Protein AF-A0A383DIY1-F1 (afdb_monomer)

Solvent-accessible surface area (backbone atoms only — not comparable to full-atom values): 11751 Å² total; per-residue (Å²): 138,54,66,70,59,49,52,52,48,31,66,74,71,70,49,63,76,66,54,53,56,50,36,65,71,51,50,47,57,48,46,53,50,54,53,51,52,33,71,71,72,73,49,53,39,80,44,77,39,59,47,62,88,90,72,47,59,71,60,50,52,52,51,51,40,54,56,40,41,75,71,73,43,42,63,48,80,44,52,57,67,29,30,41,46,36,49,69,59,21,46,50,39,18,74,75,76,32,64,76,42,50,52,80,80,54,57,74,33,46,40,54,69,60,48,46,54,45,51,53,45,46,63,65,26,42,75,88,35,73,43,69,41,73,38,48,36,78,90,76,53,31,55,53,60,74,91,73,35,51,79,47,68,27,49,40,45,35,37,39,40,33,31,63,61,51,73,55,74,48,75,56,74,78,73,61,72,59,66,90,48,68,62,39,59,72,76,30,73,88,37,61,53,61,51,49,30,36,50,37,25,61,42,66,49,56,76,71,73

InterPro domains:
  IPR027417 P-loop containing nucleoside triphosphate hydrolase [G3DSA:3.40.50.300] (24-209)
  IPR027417 P-loop containing nucleoside triphosphate hydrolase [SSF52540] (35-186)

pLDDT: mean 96.46, std 2.43, range [73.69, 98.62]

Radius of gyration: 18.89 Å; Cα contacts (8 Å, |Δi|>4): 303; chains: 1; bounding box: 49×34×54 Å

Secondary structure (DSSP, 8-state):
--HHHHHHHHHHHT--THHHHHIIIIIHHHHHHHHHHHHHH-S-EEEEEE--TTS-HHHHHHHHHHHHHHTT--EEEEEGGGGBPPHHHHHHHHHHT-GGGGSS-STTSB-HHHHHHHHHHHHH--TT-EEEEP-EETTTTEEPPGGG-EEEESP-SEEEEEETTTT--PPPGGGGSS-SSHHHHHH-TTSHHHHHHHHHHTTTHHHH-

Nearest PDB structures (foldseek):
  7xpc-assembly2_C  TM=7.857E-01  e=3.974E-13  Solanum lycopersicum
  1odf-assembly1_A  TM=7.882E-01  e=4.166E-12  Saccharomyces cerevisiae
  3c8u-assembly1_A  TM=8.247E-01  e=2.620E-08  Ruegeria sp. TM1040
  3la6-assembly2_P  TM=3.378E-01  e=2.999E-01  Escherichia coli K-12
  3la6-assembly2_M  TM=3.487E-01  e=1.106E+00  Escherichia coli K-12

Structure (mmCIF, N/CA/C/O backbone):
data_AF-A0A383DIY1-F1
#
_entry.id   AF-A0A383DIY1-F1
#
loop_
_atom_site.group_PDB
_atom_site.id
_atom_site.type_symbol
_atom_site.label_atom_id
_atom_site.label_alt_id
_atom_site.label_comp_id
_atom_site.label_asym_id
_atom_site.label_entity_id
_atom_site.label_seq_id
_atom_site.pdbx_PDB_ins_code
_atom_site.Cartn_x
_atom_site.Cartn_y
_atom_site.Cartn_z
_atom_site.occupancy
_atom_site.B_iso_or_equiv
_atom_site.auth_seq_id
_atom_site.auth_comp_id
_atom_site.auth_asym_id
_atom_site.auth_atom_id
_atom_site.pdbx_PDB_model_num
ATOM 1 N N . MET A 1 1 ? -3.573 1.695 29.016 1.00 73.69 1 MET A N 1
ATOM 2 C CA . MET A 1 1 ? -4.801 0.980 28.587 1.00 73.69 1 MET A CA 1
ATOM 3 C C . MET A 1 1 ? -4.526 -0.079 27.505 1.00 73.69 1 MET A C 1
ATOM 5 O O . MET A 1 1 ? -5.237 -1.074 27.481 1.00 73.69 1 MET A O 1
ATOM 9 N N . TYR A 1 2 ? -3.477 0.055 26.677 1.00 92.12 2 TYR A N 1
ATOM 10 C CA . TYR A 1 2 ? -3.175 -0.900 25.592 1.00 92.12 2 TYR A CA 1
ATOM 11 C C . TYR A 1 2 ? -2.201 -2.040 25.928 1.00 92.12 2 TYR A C 1
ATOM 13 O O . TYR A 1 2 ? -2.076 -2.958 25.128 1.00 92.12 2 TYR A O 1
ATOM 21 N N . SER A 1 3 ? -1.540 -2.026 27.092 1.00 90.69 3 SER A N 1
ATOM 22 C CA . SER A 1 3 ? -0.421 -2.940 27.401 1.00 90.69 3 SER A CA 1
ATOM 23 C C . SER A 1 3 ? -0.738 -4.431 27.175 1.00 90.69 3 SER A C 1
ATOM 25 O O . SER A 1 3 ? 0.043 -5.136 26.546 1.00 90.69 3 SER A O 1
ATOM 27 N N . GLN A 1 4 ? -1.922 -4.916 27.578 1.00 94.31 4 GLN A N 1
ATOM 28 C CA . GLN A 1 4 ? -2.332 -6.305 27.302 1.00 94.31 4 GLN A CA 1
ATOM 29 C C . GLN A 1 4 ? -2.537 -6.595 25.805 1.00 94.31 4 GLN A C 1
ATOM 31 O O . GLN A 1 4 ? -2.199 -7.682 25.347 1.00 94.31 4 GLN A O 1
ATOM 36 N N . LEU A 1 5 ? -3.089 -5.642 25.046 1.00 96.75 5 LEU A N 1
ATOM 37 C CA . LEU A 1 5 ? -3.278 -5.783 23.599 1.00 96.75 5 LEU A CA 1
ATOM 38 C C . LEU A 1 5 ? -1.924 -5.822 22.890 1.00 96.75 5 LEU A C 1
ATOM 40 O O . LEU A 1 5 ? -1.709 -6.704 22.067 1.00 96.75 5 LEU A O 1
ATOM 44 N N . ILE A 1 6 ? -1.013 -4.913 23.248 1.00 97.12 6 ILE A N 1
ATOM 45 C CA . ILE A 1 6 ? 0.338 -4.834 22.679 1.00 97.12 6 ILE A CA 1
ATOM 46 C C . ILE A 1 6 ? 1.113 -6.124 22.959 1.00 97.12 6 ILE A C 1
ATOM 48 O O . ILE A 1 6 ? 1.666 -6.701 22.031 1.00 97.12 6 ILE A O 1
ATOM 52 N N . ARG A 1 7 ? 1.089 -6.638 24.197 1.00 96.06 7 ARG A N 1
ATOM 53 C CA . ARG A 1 7 ? 1.737 -7.921 24.533 1.00 96.06 7 ARG A CA 1
ATOM 54 C C . ARG A 1 7 ? 1.183 -9.082 23.715 1.00 96.06 7 ARG A C 1
ATOM 56 O O . ARG A 1 7 ? 1.946 -9.816 23.103 1.00 96.06 7 ARG A O 1
ATOM 63 N N . LYS A 1 8 ? -0.145 -9.201 23.633 1.00 96.62 8 LYS A N 1
ATOM 64 C CA . LYS A 1 8 ? -0.783 -10.239 22.814 1.00 96.62 8 LYS A CA 1
ATOM 65 C C . LYS A 1 8 ? -0.393 -10.118 21.337 1.00 96.62 8 LYS A C 1
ATOM 67 O O . LYS A 1 8 ? -0.172 -11.129 20.684 1.00 96.62 8 LYS A O 1
ATOM 72 N N . PHE A 1 9 ? -0.314 -8.897 20.812 1.00 97.38 9 PHE A N 1
ATOM 73 C CA . PHE A 1 9 ? 0.111 -8.648 19.437 1.00 97.38 9 PHE A CA 1
ATOM 74 C C . PHE A 1 9 ? 1.569 -9.074 19.203 1.00 97.38 9 PHE A C 1
ATOM 76 O O . PHE A 1 9 ? 1.856 -9.732 18.209 1.00 97.38 9 PHE A O 1
ATOM 83 N N . ILE A 1 10 ? 2.467 -8.754 20.139 1.00 97.00 10 ILE A N 1
ATOM 84 C CA . ILE A 1 10 ? 3.882 -9.154 20.103 1.00 97.00 10 ILE A CA 1
ATOM 85 C C . ILE A 1 10 ? 4.023 -10.676 20.079 1.00 97.00 10 ILE A C 1
ATOM 87 O O . ILE A 1 10 ? 4.762 -11.198 19.250 1.00 97.00 10 ILE A O 1
ATOM 91 N N . GLU A 1 11 ? 3.275 -11.390 20.923 1.00 96.62 11 GLU A N 1
ATOM 92 C CA . GLU A 1 11 ? 3.256 -12.857 20.927 1.00 96.62 11 GLU A CA 1
ATOM 93 C C . GLU A 1 11 ? 2.744 -13.428 19.593 1.00 96.62 11 GLU A C 1
ATOM 95 O O . GLU A 1 11 ? 3.324 -14.369 19.056 1.00 96.62 11 GLU A O 1
ATOM 100 N N . GLN A 1 12 ? 1.670 -12.853 19.038 1.00 96.62 12 GLN A N 1
ATOM 101 C CA . GLN A 1 12 ? 1.043 -13.322 17.797 1.00 96.62 12 GLN A CA 1
ATOM 102 C C . GLN A 1 12 ? 1.912 -13.103 16.555 1.00 96.62 12 GLN A C 1
ATOM 104 O O . GLN A 1 12 ? 1.959 -13.968 15.683 1.00 96.62 12 GLN A O 1
ATOM 109 N N . GLU A 1 13 ? 2.580 -11.956 16.464 1.00 96.12 13 GLU A N 1
ATOM 110 C CA . GLU A 1 13 ? 3.438 -11.596 15.329 1.00 96.12 13 GLU A CA 1
ATOM 111 C C . GLU A 1 13 ? 4.916 -11.967 15.577 1.00 96.12 13 GLU A C 1
ATOM 113 O O . GLU A 1 13 ? 5.768 -11.666 14.744 1.00 96.12 13 GLU A O 1
ATOM 118 N N . VAL A 1 14 ? 5.218 -12.644 16.696 1.00 96.31 14 VAL A N 1
ATOM 119 C CA . VAL A 1 14 ? 6.557 -13.125 17.093 1.00 96.31 14 VAL A CA 1
ATOM 120 C C . VAL A 1 14 ? 7.595 -11.991 17.091 1.00 96.31 14 VAL A C 1
ATOM 122 O O . VAL A 1 14 ? 8.665 -12.077 16.488 1.00 96.31 14 VAL A O 1
ATOM 125 N N . LEU A 1 15 ? 7.251 -10.886 17.751 1.00 96.25 15 LEU A N 1
ATOM 126 C CA . LEU A 1 15 ? 8.068 -9.672 17.801 1.00 96.25 15 LEU A CA 1
ATOM 127 C C . LEU A 1 15 ? 8.972 -9.652 19.045 1.00 96.25 15 LEU A C 1
ATOM 129 O O . LEU A 1 15 ? 8.664 -10.299 20.046 1.00 96.25 15 LEU A O 1
ATOM 133 N N . PRO A 1 16 ? 10.091 -8.905 19.023 1.00 95.44 16 PRO A N 1
ATOM 134 C CA . PRO A 1 16 ? 10.897 -8.706 20.222 1.00 95.44 16 PRO A CA 1
ATOM 135 C C . PRO A 1 16 ? 10.136 -7.880 21.268 1.00 95.44 16 PRO A C 1
ATOM 137 O O . PRO A 1 16 ? 9.391 -6.963 20.928 1.00 95.44 16 PRO A O 1
ATOM 140 N N . GLU A 1 17 ? 10.405 -8.125 22.552 1.00 92.31 17 GLU A N 1
ATOM 141 C CA . GLU A 1 17 ? 9.808 -7.369 23.671 1.00 92.31 17 GLU A CA 1
ATOM 142 C C . GLU A 1 17 ? 10.074 -5.858 23.589 1.00 92.31 17 GLU A C 1
ATOM 144 O O . GLU A 1 17 ? 9.268 -5.047 24.045 1.00 92.31 17 GLU A O 1
ATOM 149 N N . THR A 1 18 ? 11.176 -5.451 22.951 1.00 94.69 18 THR A N 1
ATOM 150 C CA . THR A 1 18 ? 11.493 -4.035 22.711 1.00 94.69 18 THR A CA 1
ATOM 151 C C . THR A 1 18 ? 10.429 -3.335 21.866 1.00 94.69 18 THR A C 1
ATOM 153 O O . THR A 1 18 ? 10.244 -2.130 22.008 1.00 94.69 18 THR A O 1
ATOM 156 N N . TYR A 1 19 ? 9.662 -4.078 21.061 1.00 95.88 19 TYR A N 1
ATOM 157 C CA . TYR A 1 19 ? 8.551 -3.537 20.282 1.00 95.88 19 TYR A CA 1
ATOM 158 C C . TYR A 1 19 ? 7.441 -2.957 21.171 1.00 95.88 19 TYR A C 1
ATOM 160 O O . TYR A 1 19 ? 6.751 -2.026 20.761 1.00 95.88 19 TYR A O 1
ATOM 168 N N . ALA A 1 20 ? 7.280 -3.449 22.408 1.00 95.44 20 ALA A N 1
ATOM 169 C CA . ALA A 1 20 ? 6.333 -2.869 23.359 1.00 95.44 20 ALA A CA 1
ATOM 170 C C . ALA A 1 20 ? 6.732 -1.440 23.746 1.00 95.44 20 ALA A C 1
ATOM 172 O O . ALA A 1 20 ? 5.869 -0.571 23.859 1.00 95.44 20 ALA A O 1
ATOM 173 N N . ILE A 1 21 ? 8.036 -1.195 23.905 1.00 95.00 21 ILE A N 1
ATOM 174 C CA . ILE A 1 21 ? 8.583 0.120 24.254 1.00 95.00 21 ILE A CA 1
ATOM 175 C C . ILE A 1 21 ? 8.312 1.102 23.114 1.00 95.00 21 ILE A C 1
ATOM 177 O O . ILE A 1 21 ? 7.820 2.204 23.363 1.00 95.00 21 ILE A O 1
ATOM 181 N N . ASP A 1 22 ? 8.565 0.686 21.871 1.00 94.62 22 ASP A N 1
ATOM 182 C CA . ASP A 1 22 ? 8.287 1.498 20.684 1.00 94.62 22 ASP A CA 1
ATOM 183 C C . ASP A 1 22 ? 6.786 1.758 20.518 1.00 94.62 22 ASP A C 1
ATOM 185 O O . ASP A 1 22 ? 6.366 2.883 20.238 1.00 94.62 22 ASP A O 1
ATOM 189 N N . ALA A 1 23 ? 5.956 0.739 20.755 1.00 95.75 23 ALA A N 1
ATOM 190 C CA . ALA A 1 23 ? 4.511 0.873 20.691 1.00 95.75 23 ALA A CA 1
ATOM 191 C C . ALA A 1 23 ? 3.975 1.877 21.710 1.00 95.75 23 ALA A C 1
ATOM 193 O O . ALA A 1 23 ? 3.173 2.737 21.350 1.00 95.75 23 ALA A O 1
ATOM 194 N N . GLU A 1 24 ? 4.423 1.801 22.961 1.00 95.31 24 GLU A N 1
ATOM 195 C CA . GLU A 1 24 ? 3.996 2.724 24.013 1.00 95.31 24 GLU A CA 1
ATOM 196 C C . GLU A 1 24 ? 4.524 4.145 23.780 1.00 95.31 24 GLU A C 1
ATOM 198 O O . GLU A 1 24 ? 3.804 5.110 24.033 1.00 95.31 24 GLU A O 1
ATOM 203 N N . SER A 1 25 ? 5.744 4.272 23.254 1.00 95.50 25 SER A N 1
ATOM 204 C CA . SER A 1 25 ? 6.427 5.560 23.088 1.00 95.50 25 SER A CA 1
ATOM 205 C C . SER A 1 25 ? 6.011 6.310 21.820 1.00 95.50 25 SER A C 1
ATOM 207 O O . SER A 1 25 ? 5.954 7.538 21.833 1.00 95.50 25 SER A O 1
ATOM 209 N N . TRP A 1 26 ? 5.707 5.598 20.728 1.00 95.56 26 TRP A N 1
ATOM 210 C CA . TRP A 1 26 ? 5.508 6.198 19.402 1.00 95.56 26 TRP A CA 1
ATOM 211 C C . TRP A 1 26 ? 4.161 5.846 18.772 1.00 95.56 26 TRP A C 1
ATOM 213 O O . TRP A 1 26 ? 3.468 6.728 18.262 1.00 95.56 26 TRP A O 1
ATOM 223 N N . PHE A 1 27 ? 3.751 4.576 18.813 1.00 95.62 27 PHE A N 1
ATOM 224 C CA . PHE A 1 27 ? 2.564 4.135 18.066 1.00 95.62 27 PHE A CA 1
ATOM 225 C C . PHE A 1 27 ? 1.257 4.461 18.791 1.00 95.62 27 PHE A C 1
ATOM 227 O O . PHE A 1 27 ? 0.278 4.840 18.152 1.00 95.62 27 PHE A O 1
ATOM 234 N N . VAL A 1 28 ? 1.232 4.374 20.121 1.00 96.94 28 VAL A N 1
ATOM 235 C CA . VAL A 1 28 ? 0.073 4.772 20.927 1.00 96.94 28 VAL A CA 1
ATOM 236 C C . VAL A 1 28 ? -0.223 6.273 20.780 1.00 96.94 28 VAL A C 1
ATOM 238 O O . VAL A 1 28 ? -1.363 6.594 20.436 1.00 96.94 28 VAL A O 1
ATOM 241 N N . PRO A 1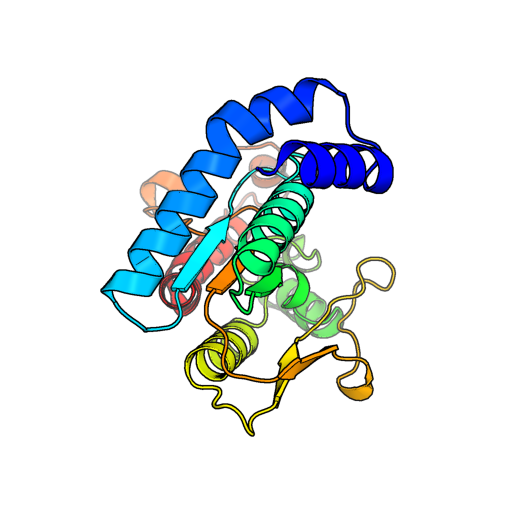 29 ? 0.755 7.192 20.924 1.00 97.12 29 PRO A N 1
ATOM 242 C CA . PRO A 1 29 ? 0.523 8.611 20.645 1.00 97.12 29 PRO A CA 1
ATOM 243 C C . PRO A 1 29 ? 0.028 8.881 19.218 1.00 97.12 29 PRO A C 1
ATOM 245 O O . PRO A 1 29 ? -0.867 9.704 19.017 1.00 97.12 29 PRO A O 1
ATOM 248 N N . LEU A 1 30 ? 0.554 8.160 18.221 1.00 96.69 30 LEU A N 1
ATOM 249 C CA . LEU A 1 30 ? 0.085 8.266 16.837 1.00 96.69 30 LEU A CA 1
ATOM 250 C C . LEU A 1 30 ? -1.386 7.840 16.696 1.00 96.69 30 LEU A C 1
ATOM 252 O O . LEU A 1 30 ? -2.175 8.548 16.073 1.00 96.69 30 LEU A O 1
ATOM 256 N N . VAL A 1 31 ? -1.780 6.720 17.305 1.00 97.62 31 VAL A N 1
ATOM 257 C CA . VAL A 1 31 ? -3.175 6.247 17.315 1.00 97.62 31 VAL A CA 1
ATOM 258 C C . VAL A 1 31 ? -4.104 7.278 17.954 1.00 97.62 31 VAL A C 1
ATOM 260 O O . VAL A 1 31 ? -5.193 7.534 17.439 1.00 97.62 31 VAL A O 1
ATOM 263 N N . GLU A 1 32 ? -3.682 7.894 19.057 1.00 96.81 32 GLU A N 1
ATOM 264 C CA . GLU A 1 32 ? -4.446 8.952 19.720 1.00 96.81 32 GLU A CA 1
ATOM 265 C C . GLU A 1 32 ? -4.593 10.191 18.829 1.00 96.81 32 GLU A C 1
ATOM 267 O O . GLU A 1 32 ? -5.682 10.766 18.754 1.00 96.81 32 GLU A O 1
ATOM 272 N N . HIS A 1 33 ? -3.539 10.557 18.094 1.00 97.44 33 HIS A N 1
ATOM 273 C CA . HIS A 1 33 ? -3.576 11.650 17.126 1.00 97.44 33 HIS A CA 1
ATOM 274 C C . HIS A 1 33 ? -4.546 11.372 15.968 1.00 97.44 33 HIS A C 1
ATOM 276 O O . HIS A 1 33 ? -5.394 12.215 15.665 1.00 97.44 33 HIS A O 1
ATOM 282 N N . ILE A 1 34 ? -4.484 10.178 15.367 1.00 97.88 34 ILE A N 1
ATOM 283 C CA . ILE A 1 34 ? -5.407 9.747 14.302 1.00 97.88 34 ILE A CA 1
ATOM 284 C C . ILE A 1 34 ? -6.854 9.791 14.812 1.00 97.88 34 ILE A C 1
ATOM 286 O O . ILE A 1 34 ? -7.732 10.381 14.179 1.00 97.88 34 ILE A O 1
ATOM 290 N N . ALA A 1 35 ? -7.100 9.237 16.003 1.00 97.38 35 ALA A N 1
ATOM 291 C CA . ALA A 1 35 ? -8.419 9.229 16.622 1.00 97.38 35 ALA A CA 1
ATOM 292 C C . ALA A 1 35 ? -8.953 10.648 16.884 1.00 97.38 35 ALA A C 1
ATOM 294 O O . ALA A 1 35 ? -10.137 10.921 16.664 1.00 97.38 35 ALA A O 1
ATOM 295 N N . ALA A 1 36 ? -8.100 11.562 17.354 1.00 97.31 36 ALA A N 1
ATOM 296 C CA . ALA A 1 36 ? -8.466 12.954 17.592 1.00 97.31 36 ALA A CA 1
ATOM 297 C C . ALA A 1 36 ? -8.797 13.692 16.286 1.00 97.31 36 ALA A C 1
ATOM 299 O O . ALA A 1 36 ? -9.802 14.405 16.232 1.00 97.31 36 ALA A O 1
ATOM 300 N N . ARG A 1 37 ? -8.002 13.482 15.229 1.00 97.19 37 ARG A N 1
ATOM 301 C CA . ARG A 1 37 ? -8.242 14.060 13.900 1.00 97.19 37 ARG A CA 1
ATOM 302 C C . ARG A 1 37 ? -9.586 13.604 13.334 1.00 97.19 37 ARG A C 1
ATOM 304 O O . ARG A 1 37 ? -10.397 14.450 12.969 1.00 97.19 37 ARG A O 1
ATOM 311 N N . HIS A 1 38 ? -9.876 12.302 13.380 1.00 96.69 38 HIS A N 1
ATOM 312 C CA . HIS A 1 38 ? -11.142 11.766 12.870 1.00 96.69 38 HIS A CA 1
ATOM 313 C C . HIS A 1 38 ? -12.339 12.323 13.646 1.00 96.69 38 HIS A C 1
ATOM 315 O O . HIS A 1 38 ? -13.324 12.754 13.058 1.00 96.69 38 HIS A O 1
ATOM 321 N N . ARG A 1 39 ? -12.267 12.379 14.984 1.00 95.12 39 ARG A N 1
ATOM 322 C CA . ARG A 1 39 ? -13.363 12.926 15.809 1.00 95.12 39 ARG A CA 1
ATOM 323 C C . ARG A 1 39 ? -13.660 14.397 15.512 1.00 95.12 39 ARG A C 1
ATOM 325 O O . ARG A 1 39 ? -14.805 14.819 15.687 1.00 95.12 39 ARG A O 1
ATOM 332 N N . LYS A 1 40 ? -12.641 15.161 15.107 1.00 95.75 40 LYS A N 1
ATOM 333 C CA . LYS A 1 40 ? -12.770 16.570 14.735 1.00 95.75 40 LYS A CA 1
ATOM 334 C C . LYS A 1 40 ? -13.461 16.731 13.381 1.00 95.75 40 LYS A C 1
ATOM 336 O O . LYS A 1 40 ? -14.409 17.504 13.297 1.00 95.75 40 LYS A O 1
ATOM 341 N N . ASP A 1 41 ? -13.001 16.006 12.366 1.00 93.50 41 ASP A N 1
ATOM 342 C CA . ASP A 1 41 ? -13.449 16.207 10.982 1.00 93.50 41 ASP A CA 1
ATOM 343 C C . ASP A 1 41 ? -14.697 15.369 10.636 1.00 93.50 41 ASP A C 1
ATOM 345 O O . ASP A 1 41 ? -15.505 15.776 9.806 1.00 93.50 41 ASP A O 1
ATOM 349 N N . ARG A 1 42 ? -14.905 14.242 11.337 1.00 91.62 42 ARG A N 1
ATOM 350 C CA . ARG A 1 42 ? -16.011 13.276 11.162 1.00 91.62 42 ARG A CA 1
ATOM 351 C C . ARG A 1 42 ? -16.163 12.753 9.731 1.00 91.62 42 ARG A C 1
ATOM 353 O O . ARG A 1 42 ? -17.271 12.444 9.296 1.00 91.62 42 ARG A O 1
ATOM 360 N N . SER A 1 43 ? -15.045 12.644 9.030 1.00 92.81 43 SER A N 1
ATOM 361 C CA . SER A 1 43 ? -14.919 12.036 7.711 1.00 92.81 43 SER A CA 1
ATOM 362 C C . SER A 1 43 ? -13.857 10.938 7.762 1.00 92.81 43 SER A C 1
ATOM 364 O O . SER A 1 43 ? -12.945 11.046 8.591 1.00 92.81 43 SER A O 1
ATOM 366 N N . PRO A 1 44 ? -13.926 9.930 6.875 1.00 95.69 44 PRO A N 1
ATOM 367 C CA . PRO A 1 44 ? -12.892 8.907 6.784 1.00 95.69 44 PRO A CA 1
ATOM 368 C C . PRO A 1 44 ? -11.502 9.531 6.647 1.00 95.69 44 PRO A C 1
ATOM 370 O O . PRO A 1 44 ? -11.327 10.540 5.961 1.00 95.69 44 PRO A O 1
ATOM 373 N N . LEU A 1 45 ? -10.519 8.950 7.333 1.00 97.50 45 LEU A N 1
ATOM 374 C CA . LEU A 1 45 ? -9.123 9.372 7.241 1.00 97.50 45 LEU A CA 1
ATOM 375 C C . LEU A 1 45 ? -8.295 8.338 6.496 1.00 97.50 45 LEU A C 1
ATOM 377 O O . LEU A 1 45 ? -8.194 7.196 6.941 1.00 97.50 45 LEU A O 1
ATOM 381 N N . VAL A 1 46 ? -7.621 8.767 5.435 1.00 97.25 46 VAL A N 1
ATOM 382 C CA . VAL A 1 46 ? -6.564 7.984 4.791 1.00 97.25 46 VAL A CA 1
ATOM 383 C C . VAL A 1 46 ? -5.233 8.304 5.469 1.00 97.25 46 VAL A C 1
ATOM 385 O O . VAL A 1 46 ? -4.844 9.466 5.585 1.00 97.25 46 VAL A O 1
ATOM 388 N N . VAL A 1 47 ? -4.537 7.276 5.954 1.00 97.88 47 VAL A N 1
ATOM 389 C CA . VAL A 1 47 ? -3.237 7.396 6.625 1.00 97.88 47 VAL A CA 1
ATOM 390 C C . VAL A 1 47 ? -2.211 6.565 5.865 1.00 97.88 47 VAL A C 1
ATOM 392 O O . VAL A 1 47 ? -2.271 5.335 5.875 1.00 97.88 47 VAL A O 1
ATOM 395 N N . GLY A 1 48 ? -1.262 7.247 5.224 1.00 97.56 48 GLY A N 1
ATOM 396 C CA . GLY A 1 48 ? -0.140 6.621 4.529 1.00 97.56 48 GLY A CA 1
ATOM 397 C C . GLY A 1 48 ? 0.924 6.090 5.495 1.00 97.56 48 GLY A C 1
ATOM 398 O O . GLY A 1 48 ? 1.362 6.808 6.394 1.00 97.56 48 GLY A O 1
ATOM 399 N N . ILE A 1 49 ? 1.370 4.848 5.299 1.00 97.38 49 ILE A N 1
ATOM 400 C CA . ILE A 1 49 ? 2.480 4.226 6.033 1.00 97.38 49 ILE A CA 1
ATOM 401 C C . ILE A 1 49 ? 3.561 3.820 5.032 1.00 97.38 49 ILE A C 1
ATOM 403 O O . ILE A 1 49 ? 3.374 2.907 4.227 1.00 97.38 49 ILE A O 1
ATOM 407 N N . THR A 1 50 ? 4.716 4.477 5.119 1.00 96.69 50 THR A N 1
ATOM 408 C CA . THR A 1 50 ? 5.831 4.287 4.186 1.00 96.69 50 THR A CA 1
ATOM 409 C C . THR A 1 50 ? 7.108 3.823 4.877 1.00 96.69 50 THR A C 1
ATOM 411 O O . THR A 1 50 ? 7.288 3.999 6.082 1.00 96.69 50 THR A O 1
ATOM 414 N N . GLY A 1 51 ? 7.993 3.178 4.120 1.00 94.12 51 GLY A N 1
ATOM 415 C CA . GLY A 1 51 ? 9.247 2.619 4.624 1.00 94.12 51 GLY A CA 1
ATOM 416 C C . GLY A 1 51 ? 9.816 1.506 3.743 1.00 94.12 51 GLY A C 1
ATOM 417 O O . GLY A 1 51 ? 9.085 0.786 3.060 1.00 94.12 51 GLY A O 1
ATOM 418 N N . ALA A 1 52 ? 11.134 1.312 3.787 1.00 91.69 52 ALA A N 1
ATOM 419 C CA . ALA A 1 52 ? 11.816 0.317 2.958 1.00 91.69 52 ALA A CA 1
ATOM 420 C C . ALA A 1 52 ? 11.266 -1.113 3.148 1.00 91.69 52 ALA A C 1
ATOM 422 O O . ALA A 1 52 ? 10.603 -1.444 4.135 1.00 91.69 52 ALA A O 1
ATOM 423 N N . GLN A 1 53 ? 11.497 -1.995 2.178 1.00 87.50 53 GLN A N 1
ATOM 424 C CA . GLN A 1 53 ? 11.091 -3.396 2.302 1.00 87.50 53 GLN A CA 1
ATOM 425 C C . GLN A 1 53 ? 11.744 -4.039 3.539 1.00 87.50 53 GLN A C 1
ATOM 427 O O . GLN A 1 53 ? 12.892 -3.757 3.866 1.00 87.50 53 GLN A O 1
ATOM 432 N N . GLY A 1 54 ? 10.984 -4.860 4.269 1.00 89.06 54 GLY A N 1
ATOM 433 C CA . GLY A 1 54 ? 11.463 -5.501 5.500 1.00 89.06 54 GLY A CA 1
ATOM 434 C C . GLY A 1 54 ? 11.452 -4.632 6.767 1.00 89.06 54 GLY A C 1
ATOM 435 O O . GLY A 1 54 ? 11.685 -5.168 7.842 1.00 89.06 54 GLY A O 1
ATOM 436 N N . THR A 1 55 ? 11.107 -3.339 6.708 1.00 92.69 55 THR A N 1
ATOM 437 C CA . THR A 1 55 ? 11.095 -2.462 7.906 1.00 92.69 55 THR A CA 1
ATOM 438 C C . THR A 1 55 ? 9.877 -2.626 8.825 1.00 92.69 55 THR A C 1
ATOM 440 O O . THR A 1 55 ? 9.743 -1.896 9.801 1.00 92.69 55 THR A O 1
ATOM 443 N N . GLY A 1 56 ? 8.959 -3.550 8.522 1.00 93.38 56 GLY A N 1
ATOM 444 C CA . GLY A 1 56 ? 7.801 -3.832 9.381 1.00 93.38 56 GLY A CA 1
ATOM 445 C C . GLY A 1 56 ? 6.563 -2.947 9.170 1.00 93.38 56 GLY A C 1
ATOM 446 O O . GLY A 1 56 ? 5.700 -2.928 10.041 1.00 93.38 56 GLY A O 1
ATOM 447 N N . LYS A 1 57 ? 6.418 -2.249 8.030 1.00 95.44 57 LYS A N 1
ATOM 448 C CA . LYS A 1 57 ? 5.218 -1.438 7.695 1.00 95.44 57 LYS A CA 1
ATOM 449 C C . LYS A 1 57 ? 3.899 -2.182 7.900 1.00 95.44 57 LYS A C 1
ATOM 451 O O . LYS A 1 57 ? 3.027 -1.687 8.604 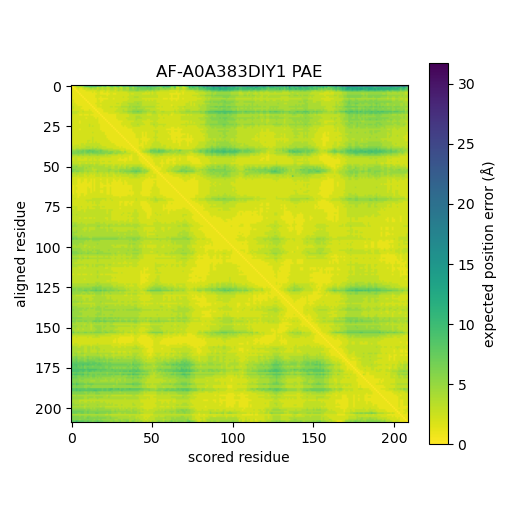1.00 95.44 57 LYS A O 1
ATOM 456 N N . SER A 1 58 ? 3.760 -3.372 7.314 1.00 95.00 58 SER A N 1
ATOM 457 C CA . SER A 1 58 ? 2.523 -4.151 7.405 1.00 95.00 58 SER A CA 1
ATOM 458 C C . SER A 1 58 ? 2.260 -4.590 8.853 1.00 95.00 58 SER A C 1
ATOM 460 O O . SER A 1 58 ? 1.118 -4.571 9.302 1.00 95.00 58 SER A O 1
ATOM 462 N N . THR A 1 59 ? 3.308 -4.897 9.626 1.00 96.81 59 THR A N 1
ATOM 463 C CA . THR A 1 59 ? 3.206 -5.170 11.070 1.00 96.81 59 THR A CA 1
ATOM 464 C C . THR A 1 59 ? 2.736 -3.935 11.843 1.00 96.81 59 THR A C 1
ATOM 466 O O . THR A 1 59 ? 1.810 -4.029 12.646 1.00 96.81 59 THR A O 1
ATOM 469 N N . LEU A 1 60 ? 3.299 -2.759 11.557 1.00 97.31 60 LEU A N 1
ATOM 470 C CA . LEU A 1 60 ? 2.870 -1.495 12.155 1.00 97.31 60 LEU A CA 1
ATOM 471 C C . LEU A 1 60 ? 1.410 -1.168 11.804 1.00 97.31 60 LEU A C 1
ATOM 473 O O . LEU A 1 60 ? 0.633 -0.824 12.693 1.00 97.31 60 LEU A O 1
ATOM 477 N N . ALA A 1 61 ? 1.011 -1.327 10.539 1.00 98.06 61 ALA A N 1
ATOM 478 C C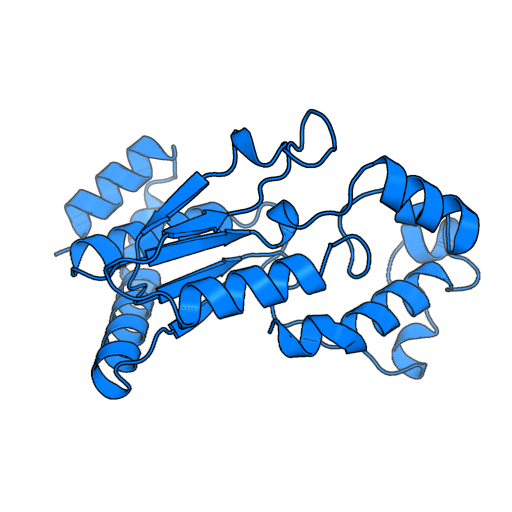A . ALA A 1 61 ? -0.361 -1.107 10.084 1.00 98.06 61 ALA A CA 1
ATOM 479 C C . ALA A 1 61 ? -1.354 -2.013 10.831 1.00 98.06 61 ALA A C 1
ATOM 481 O O . ALA A 1 61 ? -2.392 -1.542 11.301 1.00 98.06 61 ALA A O 1
ATOM 482 N N . LYS A 1 62 ? -1.012 -3.296 11.025 1.00 98.12 62 LYS A N 1
ATOM 483 C CA . LYS A 1 62 ? -1.816 -4.225 11.833 1.00 98.12 62 LYS A CA 1
ATOM 484 C C . LYS A 1 62 ? -1.937 -3.772 13.290 1.00 98.12 62 LYS A C 1
ATOM 486 O O . LYS A 1 62 ? -3.041 -3.807 13.833 1.00 98.12 62 LYS A O 1
ATOM 491 N N . LEU A 1 63 ? -0.845 -3.326 13.922 1.00 98.19 63 LEU A N 1
ATOM 492 C CA . LEU A 1 63 ? -0.890 -2.852 15.308 1.00 98.19 63 LEU A CA 1
ATOM 493 C C . LEU A 1 63 ? -1.751 -1.589 15.440 1.00 98.19 63 LEU A C 1
ATOM 495 O O . LEU A 1 63 ? -2.626 -1.535 16.303 1.00 98.19 63 LEU A O 1
ATOM 499 N N . ILE A 1 64 ? -1.544 -0.591 14.576 1.00 98.31 64 ILE A N 1
ATOM 500 C CA . ILE A 1 64 ? -2.339 0.648 14.561 1.00 98.31 64 ILE A CA 1
ATOM 501 C C . ILE A 1 64 ? -3.819 0.316 14.352 1.00 98.31 64 ILE A C 1
ATOM 503 O O . ILE A 1 64 ? -4.668 0.821 15.089 1.00 98.31 64 ILE A O 1
ATOM 507 N N . SER A 1 65 ? -4.130 -0.583 13.414 1.00 98.38 65 SER A N 1
ATOM 508 C CA . SER A 1 65 ? -5.493 -1.060 13.174 1.00 98.38 65 SER A CA 1
ATOM 509 C C . SER A 1 65 ? -6.102 -1.716 14.417 1.00 98.38 65 SER A C 1
ATOM 511 O O . SER A 1 65 ? -7.213 -1.363 14.816 1.00 98.38 65 SER A O 1
ATOM 513 N N . ALA A 1 66 ? -5.365 -2.596 15.104 1.00 98.19 66 ALA A N 1
ATOM 514 C CA . ALA A 1 66 ? -5.832 -3.234 16.334 1.00 98.19 66 ALA A CA 1
ATOM 515 C C . ALA A 1 66 ? -6.090 -2.218 17.464 1.00 98.19 66 ALA A C 1
ATOM 517 O O . ALA A 1 66 ? -7.102 -2.309 18.164 1.00 98.19 66 ALA A O 1
ATOM 518 N N . LEU A 1 67 ? -5.205 -1.230 17.630 1.00 98.12 67 LEU A N 1
ATOM 519 C CA . LEU A 1 67 ? -5.328 -0.180 18.645 1.00 98.12 67 LEU A CA 1
ATOM 520 C C . LEU A 1 67 ? -6.505 0.768 18.360 1.00 98.12 67 LEU A C 1
ATOM 522 O O . LEU A 1 67 ? -7.284 1.070 19.264 1.00 98.12 67 LEU A O 1
ATOM 526 N N . LEU A 1 68 ? -6.687 1.198 17.109 1.00 98.19 68 LEU A N 1
ATOM 527 C CA . LEU A 1 68 ? -7.834 2.011 16.688 1.00 98.19 68 LEU A CA 1
ATOM 528 C C . LEU A 1 68 ? -9.152 1.237 16.815 1.00 98.19 68 LEU A C 1
ATOM 530 O O . LEU A 1 68 ? -10.123 1.758 17.364 1.00 98.19 68 LEU A O 1
ATOM 534 N N . THR A 1 69 ? -9.177 -0.031 16.405 1.00 97.81 69 THR A N 1
ATOM 535 C CA . THR A 1 69 ? -10.359 -0.897 16.546 1.00 97.81 69 THR A CA 1
ATOM 536 C C . THR A 1 69 ? -10.744 -1.073 18.013 1.00 97.81 69 THR A C 1
ATOM 538 O O . THR A 1 69 ? -11.922 -1.007 18.367 1.00 97.81 69 THR A O 1
ATOM 541 N N . LYS A 1 70 ? -9.757 -1.205 18.911 1.00 96.56 70 LYS A N 1
ATOM 542 C CA . LYS A 1 70 ? -9.995 -1.242 20.362 1.00 96.56 70 LYS A CA 1
ATOM 543 C C . LYS A 1 70 ? -10.686 0.026 20.883 1.00 96.56 70 LYS A C 1
ATOM 545 O O . LYS A 1 70 ? -11.415 -0.057 21.871 1.00 96.56 70 LYS A O 1
ATOM 550 N N . ASN A 1 71 ? -10.504 1.157 20.203 1.00 95.00 71 ASN A N 1
ATOM 551 C CA . ASN A 1 71 ? -11.142 2.440 20.501 1.00 95.00 71 ASN A CA 1
ATOM 552 C C . ASN A 1 71 ? -12.478 2.658 19.772 1.00 95.00 71 ASN A C 1
ATOM 554 O O . ASN A 1 71 ? -13.017 3.765 19.821 1.00 95.00 71 ASN A O 1
ATOM 558 N N . GLY A 1 72 ? -13.011 1.629 19.107 1.00 96.38 72 GLY A N 1
ATOM 559 C CA . GLY A 1 72 ? -14.308 1.667 18.433 1.00 96.38 72 GLY A CA 1
ATOM 560 C C . GLY A 1 72 ? -14.284 2.225 17.010 1.00 96.38 72 GLY A C 1
ATOM 561 O O . GLY A 1 72 ? -15.356 2.474 16.466 1.00 96.38 72 GLY A O 1
ATOM 562 N N . PHE A 1 73 ? -13.106 2.419 16.411 1.00 98.00 73 PHE A N 1
ATOM 563 C CA . PHE A 1 73 ? -12.985 2.815 15.006 1.00 98.00 73 PHE A CA 1
ATOM 564 C C . PHE A 1 73 ? -13.112 1.597 14.087 1.00 98.00 73 PHE A C 1
ATOM 566 O O . PHE A 1 73 ? -12.598 0.520 14.391 1.00 98.00 73 PHE A O 1
ATOM 573 N N . ARG A 1 74 ? -13.754 1.773 12.936 1.00 97.94 74 ARG A N 1
ATOM 574 C CA . ARG A 1 74 ? -13.761 0.818 11.827 1.00 97.94 74 ARG A CA 1
ATOM 575 C C . ARG A 1 74 ? -12.566 1.112 10.932 1.00 97.94 74 ARG A C 1
ATOM 577 O O . ARG A 1 74 ? -12.503 2.172 10.313 1.00 97.94 74 ARG A O 1
ATOM 584 N N . VAL A 1 75 ? -11.611 0.188 10.895 1.00 98.38 75 VAL A N 1
ATOM 585 C CA . VAL A 1 75 ? -10.339 0.371 10.187 1.00 98.38 75 VAL A CA 1
ATOM 586 C C . VAL A 1 75 ? -10.199 -0.652 9.071 1.00 98.38 75 VAL A C 1
ATOM 588 O O . VAL A 1 75 ? -10.470 -1.832 9.281 1.00 98.38 75 VAL A O 1
ATOM 591 N N . THR A 1 76 ? -9.740 -0.210 7.904 1.00 98.06 76 THR A N 1
ATOM 592 C CA . THR A 1 76 ? -9.317 -1.090 6.805 1.00 98.06 76 THR A CA 1
ATOM 593 C C . THR A 1 76 ? -7.850 -0.834 6.479 1.00 98.06 76 THR A C 1
ATOM 595 O O . THR A 1 76 ? -7.387 0.300 6.565 1.00 98.06 76 THR A O 1
ATOM 598 N N . ILE A 1 77 ? -7.113 -1.889 6.131 1.00 98.25 77 ILE A N 1
ATOM 599 C CA . ILE A 1 77 ? -5.728 -1.800 5.658 1.00 98.25 77 ILE A CA 1
ATOM 600 C C . ILE A 1 77 ? -5.733 -2.094 4.161 1.00 98.25 77 ILE A C 1
ATOM 602 O O . ILE A 1 77 ? -6.328 -3.082 3.738 1.00 98.25 77 ILE A O 1
ATOM 606 N N . LEU A 1 78 ? -5.056 -1.252 3.390 1.00 97.50 78 LEU A N 1
ATOM 607 C CA . LEU A 1 78 ? -4.740 -1.468 1.987 1.00 97.50 78 LEU A CA 1
ATOM 608 C C . LEU A 1 78 ? -3.224 -1.532 1.834 1.00 97.50 78 LEU A C 1
ATOM 610 O O . LEU A 1 78 ? -2.528 -0.616 2.273 1.00 97.50 78 LEU A O 1
ATOM 614 N N . SER A 1 79 ? -2.715 -2.579 1.191 1.00 97.31 79 SER A N 1
ATOM 615 C CA . SER A 1 79 ? -1.339 -2.588 0.703 1.00 97.31 79 SER A CA 1
ATOM 616 C C . SER A 1 79 ? -1.325 -2.083 -0.731 1.00 97.31 79 SER A C 1
ATOM 618 O O . SER A 1 79 ? -2.127 -2.539 -1.544 1.00 97.31 79 SER A O 1
ATOM 620 N N . ILE A 1 80 ? -0.398 -1.193 -1.089 1.00 97.12 80 ILE A N 1
ATOM 621 C CA . ILE A 1 80 ? -0.219 -0.822 -2.501 1.00 97.12 80 ILE A CA 1
ATOM 622 C C . ILE A 1 80 ? 0.113 -2.060 -3.351 1.00 97.12 80 ILE A C 1
ATOM 624 O O . ILE A 1 80 ? -0.319 -2.156 -4.495 1.00 97.12 80 ILE A O 1
ATOM 628 N N . ASP A 1 81 ? 0.791 -3.048 -2.755 1.00 96.88 81 ASP A N 1
ATOM 629 C CA . ASP A 1 81 ? 1.153 -4.312 -3.397 1.00 96.88 81 ASP A CA 1
ATOM 630 C C . ASP A 1 81 ? -0.077 -5.144 -3.814 1.00 96.88 81 ASP A C 1
ATOM 632 O O . ASP A 1 81 ? 0.020 -5.954 -4.734 1.00 96.88 81 ASP A O 1
ATOM 636 N N . ASP A 1 82 ? -1.241 -4.959 -3.180 1.00 97.88 82 ASP A N 1
ATOM 637 C CA . ASP A 1 82 ? -2.473 -5.667 -3.564 1.00 97.88 82 ASP A CA 1
ATOM 638 C C . ASP A 1 82 ? -3.018 -5.207 -4.924 1.00 97.88 82 ASP A C 1
ATOM 640 O O . ASP A 1 82 ? -3.841 -5.888 -5.539 1.00 97.88 82 ASP A O 1
ATOM 644 N N . PHE A 1 83 ? -2.514 -4.075 -5.416 1.00 98.31 83 PHE A N 1
ATOM 645 C CA . PHE A 1 83 ? -2.880 -3.478 -6.691 1.00 98.31 83 PHE A CA 1
ATOM 646 C C . PHE A 1 83 ? -1.831 -3.721 -7.774 1.00 98.31 83 PHE A C 1
ATOM 648 O O . PHE A 1 83 ? -1.871 -3.048 -8.798 1.00 98.31 83 PHE A O 1
ATOM 655 N N . TYR A 1 84 ? -0.879 -4.645 -7.603 1.00 98.56 84 TYR A N 1
ATOM 656 C CA . TYR A 1 84 ? 0.025 -4.989 -8.704 1.00 98.56 84 TYR A CA 1
ATOM 657 C C . TYR A 1 84 ? -0.746 -5.421 -9.957 1.00 98.56 84 TYR A C 1
ATOM 659 O O . TYR A 1 84 ? -1.741 -6.147 -9.898 1.00 98.56 84 TYR A O 1
ATOM 667 N N . LEU A 1 85 ? -0.224 -5.015 -11.112 1.00 98.62 85 LEU A N 1
ATOM 668 C CA . LEU A 1 85 ? -0.676 -5.497 -12.406 1.00 98.62 85 LEU A CA 1
ATOM 669 C C . LEU A 1 85 ? -0.437 -7.006 -12.532 1.00 98.62 85 LEU A C 1
ATOM 671 O O . LEU A 1 85 ? 0.577 -7.545 -12.064 1.00 98.62 85 LEU A O 1
ATOM 675 N N . SER A 1 86 ? -1.344 -7.664 -13.258 1.00 98.25 86 SER A N 1
ATOM 676 C CA . SER A 1 86 ? -1.206 -9.083 -13.596 1.00 98.25 86 SER A CA 1
ATOM 677 C C . SER A 1 86 ? 0.137 -9.381 -14.255 1.00 98.25 86 SER A C 1
ATOM 679 O O . SER A 1 86 ? 0.736 -8.522 -14.918 1.00 98.25 86 SER A O 1
ATOM 681 N N . ARG A 1 87 ? 0.586 -10.633 -14.142 1.00 98.19 87 ARG A N 1
ATOM 682 C CA . ARG A 1 87 ? 1.819 -11.078 -14.806 1.00 98.19 87 ARG A CA 1
ATOM 683 C C . ARG A 1 87 ? 1.795 -10.779 -16.302 1.00 98.19 87 ARG A C 1
ATOM 685 O O . ARG A 1 87 ? 2.777 -10.296 -16.860 1.00 98.19 87 ARG A O 1
ATOM 692 N N . HIS A 1 88 ? 0.654 -11.019 -16.944 1.00 98.19 88 HIS A N 1
ATOM 693 C CA . HIS A 1 88 ? 0.476 -10.750 -18.366 1.00 98.19 88 HIS A CA 1
ATOM 694 C C . HIS A 1 88 ? 0.583 -9.253 -18.700 1.00 98.19 88 HIS A C 1
ATOM 696 O O . HIS A 1 88 ? 1.230 -8.887 -19.678 1.00 98.19 88 HIS A O 1
ATOM 702 N N . ALA A 1 89 ? -0.012 -8.373 -17.891 1.00 98.44 89 ALA A N 1
ATOM 703 C CA . ALA A 1 89 ? 0.086 -6.931 -18.110 1.00 98.44 89 ALA A CA 1
ATOM 704 C C . ALA A 1 89 ? 1.529 -6.419 -17.953 1.00 98.44 89 ALA A C 1
ATOM 706 O O . ALA A 1 89 ? 1.981 -5.631 -18.782 1.00 98.44 89 ALA A O 1
ATOM 707 N N . ARG A 1 90 ? 2.272 -6.917 -16.957 1.00 98.44 90 ARG A N 1
ATOM 708 C CA . ARG A 1 90 ? 3.700 -6.604 -16.783 1.00 98.44 90 ARG A CA 1
ATOM 709 C C . ARG A 1 90 ? 4.573 -7.141 -17.914 1.00 98.44 90 ARG A C 1
ATOM 711 O O . ARG A 1 90 ? 5.468 -6.436 -18.359 1.00 98.44 90 ARG A O 1
ATOM 718 N N . ALA A 1 91 ? 4.285 -8.334 -18.438 1.00 98.56 91 ALA A N 1
ATOM 719 C CA . ALA A 1 91 ? 4.984 -8.857 -19.614 1.00 98.56 91 ALA A CA 1
ATOM 720 C C . ALA A 1 91 ? 4.838 -7.916 -20.822 1.00 98.56 91 ALA A C 1
ATOM 722 O O . ALA A 1 91 ? 5.821 -7.625 -21.495 1.00 98.56 91 ALA A O 1
ATOM 723 N N . ARG A 1 92 ? 3.644 -7.344 -21.034 1.00 98.50 92 ARG A N 1
ATOM 724 C CA . ARG A 1 92 ? 3.459 -6.322 -22.075 1.00 98.50 92 ARG A CA 1
ATOM 725 C C . ARG A 1 92 ? 4.274 -5.061 -21.800 1.00 98.50 92 ARG A C 1
ATOM 727 O O . ARG A 1 92 ? 4.908 -4.567 -22.718 1.00 98.50 92 ARG A O 1
ATOM 734 N N . LEU A 1 93 ? 4.310 -4.564 -20.558 1.00 98.19 93 LEU A N 1
ATOM 735 C CA . LEU A 1 93 ? 5.171 -3.424 -20.204 1.00 98.19 93 LEU A CA 1
ATOM 736 C C . LEU A 1 93 ? 6.652 -3.720 -20.476 1.00 98.19 93 LEU A C 1
ATOM 738 O O . LEU A 1 93 ? 7.373 -2.847 -20.953 1.00 98.19 93 LEU A O 1
ATOM 742 N N . ALA A 1 94 ? 7.094 -4.949 -20.214 1.00 98.31 94 ALA A N 1
ATOM 743 C CA . ALA A 1 94 ? 8.456 -5.382 -20.493 1.00 98.31 94 ALA A CA 1
ATOM 744 C C . ALA A 1 94 ? 8.797 -5.329 -21.988 1.00 98.31 94 ALA A C 1
ATOM 746 O O . ALA A 1 94 ? 9.891 -4.909 -22.358 1.00 98.31 94 ALA A O 1
ATOM 747 N N . GLU A 1 95 ? 7.847 -5.726 -22.835 1.00 98.25 95 GLU A N 1
ATOM 748 C CA . GLU A 1 95 ? 7.983 -5.720 -24.293 1.00 98.25 95 GLU A CA 1
ATOM 749 C C . GLU A 1 95 ? 7.873 -4.313 -24.896 1.00 98.25 95 GLU A C 1
ATOM 751 O O . GLU A 1 95 ? 8.579 -4.001 -25.852 1.00 98.25 95 GLU A O 1
ATOM 756 N N . THR A 1 96 ? 6.981 -3.466 -24.370 1.00 97.69 96 THR A N 1
ATOM 757 C CA . THR A 1 96 ? 6.651 -2.172 -24.990 1.00 97.69 96 THR A CA 1
ATOM 758 C C . THR A 1 96 ? 7.375 -0.977 -24.383 1.00 97.69 96 THR A C 1
ATOM 760 O O . THR A 1 96 ? 7.396 0.080 -25.006 1.00 97.69 96 THR A O 1
ATOM 763 N N . VAL A 1 97 ? 7.895 -1.103 -23.159 1.00 97.56 97 VAL A N 1
ATOM 764 C CA . VAL A 1 97 ? 8.533 0.000 -22.427 1.00 97.56 97 VAL A CA 1
ATOM 765 C C . VAL A 1 97 ? 9.961 -0.361 -22.038 1.00 97.56 97 VAL A C 1
ATOM 767 O O . VAL A 1 97 ? 10.892 0.248 -22.552 1.00 97.56 97 VAL A O 1
ATOM 770 N N . HIS A 1 98 ? 10.153 -1.325 -21.133 1.00 98.38 98 HIS A N 1
ATOM 771 C CA . HIS A 1 98 ? 11.492 -1.720 -20.691 1.00 98.38 98 HIS A CA 1
ATOM 772 C C . HIS A 1 98 ? 11.493 -3.096 -20.004 1.00 98.38 98 HIS A C 1
ATOM 774 O O . HIS A 1 98 ? 10.669 -3.292 -19.105 1.00 98.38 98 HIS A O 1
ATOM 780 N N . PRO A 1 99 ? 12.444 -4.012 -20.297 1.00 98.06 99 PRO A N 1
ATOM 781 C CA . PRO A 1 99 ? 12.463 -5.378 -19.756 1.00 98.06 99 PRO A CA 1
ATOM 782 C C . PRO A 1 99 ? 12.322 -5.493 -18.230 1.00 98.06 99 PRO A C 1
ATOM 784 O O . PRO A 1 99 ? 11.655 -6.399 -17.733 1.00 98.06 99 PRO A O 1
ATOM 787 N N . LEU A 1 100 ? 12.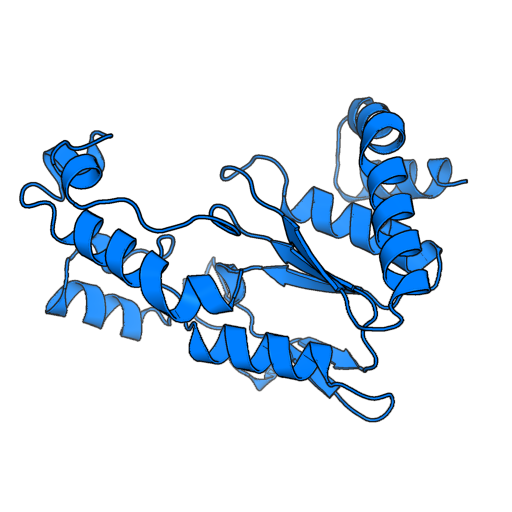888 -4.544 -17.478 1.00 98.19 100 LEU A N 1
ATOM 788 C CA . LEU A 1 100 ? 12.802 -4.499 -16.010 1.00 98.19 100 LEU A CA 1
ATOM 789 C C . LEU A 1 100 ? 11.363 -4.374 -15.466 1.00 98.19 100 LEU A C 1
ATOM 791 O O . LEU A 1 100 ? 11.116 -4.723 -14.313 1.00 98.19 100 LEU A O 1
ATOM 795 N N . LEU A 1 101 ? 10.396 -3.935 -16.281 1.00 98.38 101 LEU A N 1
ATOM 796 C CA . LEU A 1 101 ? 8.976 -3.850 -15.903 1.00 98.38 101 LEU A CA 1
ATOM 797 C C . LEU A 1 101 ? 8.248 -5.200 -15.943 1.00 98.38 101 LEU A C 1
ATOM 799 O O . LEU A 1 101 ? 7.086 -5.277 -15.543 1.00 98.38 101 LEU A O 1
ATOM 803 N N . ALA A 1 102 ? 8.926 -6.277 -16.359 1.00 97.94 102 ALA A N 1
ATOM 804 C CA . ALA A 1 102 ? 8.434 -7.635 -16.142 1.00 97.94 102 ALA A CA 1
ATOM 805 C C . ALA A 1 102 ? 8.277 -7.929 -14.642 1.00 97.94 102 ALA A C 1
ATOM 807 O O . ALA A 1 102 ? 7.373 -8.663 -14.241 1.00 97.94 102 ALA A O 1
ATOM 808 N N . SER A 1 103 ? 9.129 -7.333 -13.807 1.00 96.62 103 SER A N 1
ATOM 809 C CA . SER A 1 103 ? 9.103 -7.486 -12.355 1.00 96.62 103 SER A CA 1
ATOM 810 C C . SER A 1 103 ? 8.103 -6.527 -11.714 1.00 96.62 103 SER A C 1
ATOM 812 O O . SER A 1 103 ? 8.054 -5.343 -12.036 1.00 96.62 103 SER A O 1
ATOM 814 N N . ARG A 1 104 ? 7.314 -7.032 -10.760 1.00 96.31 104 ARG A N 1
ATOM 815 C CA . ARG A 1 104 ? 6.479 -6.190 -9.891 1.00 96.31 104 ARG A CA 1
ATOM 816 C C . ARG A 1 104 ? 7.357 -5.386 -8.923 1.00 96.31 104 ARG A C 1
ATOM 818 O O . ARG A 1 104 ? 8.377 -5.899 -8.462 1.00 96.31 104 ARG A O 1
ATOM 825 N N . GLY A 1 105 ? 6.952 -4.169 -8.569 1.00 95.81 105 GLY A N 1
ATOM 826 C CA . GLY A 1 105 ? 7.567 -3.437 -7.455 1.00 95.81 105 GLY A CA 1
ATOM 827 C C . GLY A 1 105 ? 7.478 -1.924 -7.574 1.00 95.81 105 GLY A C 1
ATOM 828 O O . GLY A 1 105 ? 7.047 -1.242 -6.647 1.00 95.81 105 GLY A O 1
ATOM 829 N N . VAL A 1 106 ? 7.912 -1.400 -8.715 1.00 96.81 106 VAL A N 1
ATOM 830 C CA . VAL A 1 106 ? 8.081 0.042 -8.934 1.00 96.81 106 VAL A CA 1
ATOM 831 C C . VAL A 1 106 ? 6.799 0.737 -9.395 1.00 96.81 106 VAL A C 1
ATOM 833 O O . VAL A 1 106 ? 5.895 0.073 -9.921 1.00 96.81 106 VAL A O 1
ATOM 836 N N . PRO A 1 107 ? 6.685 2.066 -9.213 1.00 98.00 107 PRO A N 1
ATOM 837 C CA . PRO A 1 107 ? 5.637 2.858 -9.850 1.00 98.00 107 PRO A CA 1
ATOM 838 C C . PRO A 1 107 ? 5.484 2.521 -11.339 1.00 98.00 107 PRO A C 1
ATOM 840 O O . PRO A 1 107 ? 6.470 2.335 -12.051 1.00 98.00 107 PRO A O 1
ATOM 843 N N . GLY A 1 108 ? 4.237 2.379 -11.788 1.00 97.69 108 GLY A N 1
ATOM 844 C CA . GLY A 1 108 ? 3.893 1.890 -13.129 1.00 97.69 108 GLY A CA 1
ATOM 845 C C . GLY A 1 108 ? 3.589 0.395 -13.200 1.00 97.69 108 GLY A C 1
ATOM 846 O O . GLY A 1 108 ? 3.016 -0.069 -14.179 1.00 97.69 108 GLY A O 1
ATOM 847 N N . THR A 1 109 ? 3.913 -0.370 -12.154 1.00 98.38 109 THR A N 1
ATOM 848 C CA . THR A 1 109 ? 3.584 -1.807 -12.081 1.00 98.38 109 THR A CA 1
ATOM 849 C C . THR A 1 109 ? 2.291 -2.104 -11.317 1.00 98.38 109 THR A C 1
ATOM 851 O O . THR A 1 109 ? 2.017 -3.266 -11.022 1.00 98.38 109 THR A O 1
ATOM 854 N N . HIS A 1 110 ? 1.481 -1.082 -11.020 1.00 98.56 110 HIS A N 1
ATOM 855 C CA . HIS A 1 110 ? 0.225 -1.203 -10.275 1.00 98.56 110 HIS A CA 1
ATOM 856 C C . HIS A 1 110 ? -0.969 -0.703 -11.103 1.00 98.56 110 HIS A C 1
ATOM 858 O O . HIS A 1 110 ? -0.825 0.198 -11.925 1.00 98.56 110 HIS A O 1
ATOM 864 N N . ASP A 1 111 ? -2.148 -1.270 -10.864 1.00 98.31 111 ASP A N 1
ATOM 865 C CA . ASP A 1 111 ? -3.435 -0.809 -11.382 1.00 98.31 111 ASP A CA 1
ATOM 866 C C . ASP A 1 111 ? -3.919 0.394 -10.549 1.00 98.31 111 ASP A C 1
ATOM 868 O O . ASP A 1 111 ? -4.687 0.261 -9.591 1.00 98.31 111 ASP A O 1
ATOM 872 N N . THR A 1 112 ? -3.406 1.586 -10.871 1.00 97.62 112 THR A N 1
ATOM 873 C CA . THR A 1 112 ? -3.759 2.831 -10.169 1.00 97.62 112 THR A CA 1
ATOM 874 C C . THR A 1 112 ? -5.239 3.209 -10.297 1.00 97.62 112 THR A C 1
ATOM 876 O O . THR A 1 112 ? -5.798 3.649 -9.288 1.00 97.62 112 THR A O 1
ATOM 879 N N . PRO A 1 113 ? -5.942 2.979 -11.430 1.00 97.75 113 PRO A N 1
ATOM 880 C CA . PRO A 1 113 ? -7.393 3.168 -11.484 1.00 97.75 113 PRO A CA 1
ATOM 881 C C . PRO A 1 113 ? -8.161 2.258 -10.514 1.00 97.75 113 PRO A C 1
ATOM 883 O O . PRO A 1 113 ? -9.112 2.705 -9.861 1.00 97.75 113 PRO A O 1
ATOM 886 N N . LEU A 1 114 ? -7.759 0.989 -10.375 1.00 98.25 114 LEU A N 1
ATOM 887 C CA . LEU A 1 114 ? -8.358 0.081 -9.394 1.00 98.25 114 LEU A CA 1
ATOM 888 C C . LEU A 1 114 ? -8.088 0.549 -7.958 1.00 98.25 114 LEU A C 1
ATOM 890 O O . LEU A 1 114 ? -9.001 0.522 -7.130 1.00 98.25 114 LEU A O 1
ATOM 894 N N . ALA A 1 115 ? -6.874 1.018 -7.666 1.00 98.19 115 ALA A N 1
ATOM 895 C CA . ALA A 1 115 ? -6.532 1.576 -6.359 1.00 98.19 115 ALA A CA 1
ATOM 896 C C . ALA A 1 115 ? -7.381 2.807 -6.017 1.00 98.19 115 ALA A C 1
ATOM 898 O O . ALA A 1 115 ? -7.988 2.852 -4.946 1.00 98.19 115 ALA A O 1
ATOM 899 N N . LEU A 1 116 ? -7.500 3.758 -6.949 1.00 97.62 116 LEU A N 1
ATOM 900 C CA . LEU A 1 116 ? -8.278 4.985 -6.761 1.00 97.62 116 LEU A CA 1
ATOM 901 C C . LEU A 1 116 ? -9.758 4.675 -6.545 1.00 97.62 116 LEU A C 1
ATOM 903 O O . LEU A 1 116 ? -10.359 5.152 -5.586 1.00 97.62 116 LEU A O 1
ATOM 907 N N . SER A 1 117 ? -10.338 3.824 -7.394 1.00 98.12 117 SER A N 1
ATOM 908 C CA . SER A 1 117 ? -11.747 3.438 -7.262 1.00 98.12 117 SER A CA 1
ATOM 909 C C . SER A 1 117 ? -12.033 2.675 -5.966 1.00 98.12 117 SER A C 1
ATOM 911 O O . SER A 1 117 ? -13.073 2.904 -5.350 1.00 98.12 117 SER A O 1
ATOM 913 N N . THR A 1 118 ? -11.107 1.825 -5.509 1.00 98.38 118 THR A N 1
ATOM 914 C CA . THR A 1 118 ? -11.224 1.128 -4.218 1.00 98.38 118 THR A CA 1
ATOM 915 C C . THR A 1 118 ? -11.169 2.118 -3.057 1.00 98.38 118 THR A C 1
ATOM 917 O O . THR A 1 118 ? -12.009 2.050 -2.162 1.00 98.38 118 THR A O 1
ATOM 920 N N . LEU A 1 119 ? -10.228 3.068 -3.082 1.00 97.81 119 LEU A N 1
ATOM 921 C CA . LEU A 1 119 ? -10.096 4.091 -2.045 1.00 97.81 119 LEU A CA 1
ATOM 922 C C . LEU A 1 119 ? -11.350 4.971 -1.968 1.00 97.81 119 LEU A C 1
ATOM 924 O O . LEU A 1 119 ? -11.958 5.076 -0.906 1.00 97.81 119 LEU A O 1
ATOM 928 N N . THR A 1 120 ? -11.816 5.484 -3.111 1.00 97.31 120 THR A N 1
ATOM 929 C CA . THR A 1 120 ? -13.053 6.277 -3.197 1.00 97.31 120 THR A CA 1
ATOM 930 C C . THR A 1 120 ? -14.272 5.492 -2.705 1.00 97.31 120 THR A C 1
ATOM 932 O O . THR A 1 120 ? -15.134 6.046 -2.017 1.00 97.31 120 THR A O 1
ATOM 935 N N . ALA A 1 121 ? -14.364 4.196 -3.021 1.00 98.12 121 ALA A N 1
ATOM 936 C CA . ALA A 1 121 ? -15.447 3.348 -2.530 1.00 98.12 121 ALA A CA 1
ATOM 937 C C . ALA A 1 121 ? -15.401 3.193 -1.002 1.00 98.12 121 ALA A C 1
ATOM 939 O O . ALA A 1 121 ? -16.442 3.259 -0.359 1.00 98.12 121 ALA A O 1
ATOM 940 N N . LEU A 1 122 ? -14.215 3.036 -0.405 1.00 98.00 122 LEU A N 1
ATOM 941 C CA . LEU A 1 122 ? -14.064 2.955 1.052 1.00 98.00 122 LEU A CA 1
ATOM 942 C C . LEU A 1 122 ?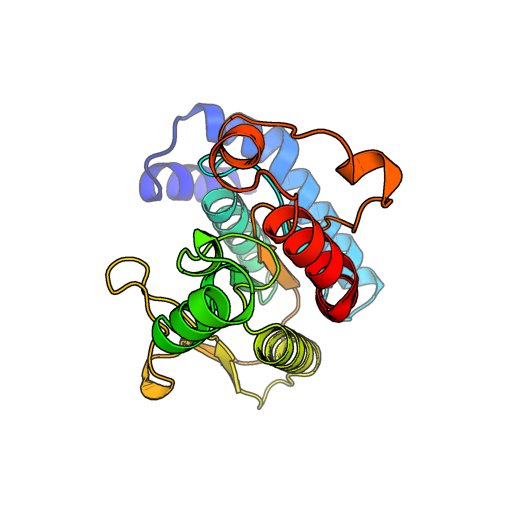 -14.410 4.273 1.751 1.00 98.00 122 LEU A C 1
ATOM 944 O O . LEU A 1 122 ? -15.076 4.250 2.784 1.00 98.00 122 LEU A O 1
ATOM 948 N N . GLU A 1 123 ? -13.991 5.409 1.191 1.00 97.00 123 GLU A N 1
ATOM 949 C CA . GLU A 1 123 ? -14.278 6.742 1.738 1.00 97.00 123 GLU A CA 1
ATOM 950 C C . GLU A 1 123 ? -15.766 7.117 1.652 1.00 97.00 123 GLU A C 1
ATOM 952 O O . GLU A 1 123 ? -16.263 7.903 2.456 1.00 97.00 123 GLU A O 1
ATOM 957 N N . SER A 1 124 ? -16.500 6.566 0.684 1.00 97.06 124 SER A N 1
ATOM 958 C CA . SER A 1 124 ? -17.926 6.862 0.489 1.00 97.06 124 SER A CA 1
ATOM 959 C C . SER A 1 124 ? -18.874 5.791 1.033 1.00 97.06 124 SER A C 1
ATOM 961 O O . SER A 1 124 ? -20.080 6.035 1.090 1.00 97.06 124 SER A O 1
ATOM 963 N N . ALA A 1 125 ? -18.359 4.633 1.463 1.00 97.62 125 ALA A N 1
ATOM 964 C CA . ALA A 1 125 ? -19.171 3.513 1.924 1.00 97.62 125 ALA A CA 1
ATOM 965 C C . ALA A 1 125 ? -20.027 3.882 3.147 1.00 97.62 125 ALA A C 1
ATOM 967 O O . ALA A 1 125 ? -19.520 4.247 4.210 1.00 97.62 125 ALA A O 1
ATOM 968 N N . GLY A 1 126 ? -21.342 3.724 3.021 1.00 97.00 126 GLY A N 1
ATOM 969 C CA . GLY A 1 126 ? -22.303 3.810 4.110 1.00 97.00 126 GLY A CA 1
ATOM 970 C C . GLY A 1 126 ? -22.493 2.483 4.849 1.00 97.00 126 GLY A C 1
ATOM 971 O O . GLY A 1 126 ? -21.894 1.458 4.538 1.00 97.00 126 GLY A O 1
ATOM 972 N N . ALA A 1 127 ? -23.387 2.482 5.841 1.00 95.50 127 ALA A N 1
ATOM 973 C CA . ALA A 1 127 ? -23.641 1.316 6.698 1.00 95.50 127 ALA A CA 1
ATOM 974 C C . ALA A 1 127 ? -24.208 0.082 5.966 1.00 95.50 127 ALA A C 1
ATOM 976 O O . ALA A 1 127 ? -24.131 -1.026 6.492 1.00 95.50 127 ALA A O 1
ATOM 977 N N . ALA A 1 128 ? -24.815 0.278 4.793 1.00 96.31 128 ALA A N 1
ATOM 978 C CA . ALA A 1 128 ? -25.364 -0.795 3.964 1.00 96.31 128 ALA A CA 1
ATOM 979 C C . ALA A 1 128 ? -24.413 -1.226 2.835 1.00 96.31 128 ALA A C 1
ATOM 981 O O . ALA A 1 128 ? -24.704 -2.199 2.141 1.00 96.31 128 ALA A O 1
ATOM 982 N N . ASP A 1 129 ? -23.298 -0.516 2.654 1.00 97.62 129 ASP A N 1
ATOM 983 C CA . ASP A 1 129 ? -22.387 -0.739 1.541 1.00 97.62 129 ASP A CA 1
ATOM 984 C C . ASP A 1 129 ? -21.303 -1.750 1.906 1.00 97.62 129 ASP A C 1
ATOM 986 O O . ASP A 1 129 ? -20.846 -1.851 3.051 1.00 97.62 129 ASP A O 1
ATOM 990 N N . GLN A 1 130 ? -20.874 -2.495 0.892 1.00 97.31 130 GLN A N 1
ATOM 991 C CA . GLN A 1 130 ? -19.780 -3.448 0.976 1.00 97.31 130 GLN A CA 1
ATOM 992 C C . GLN A 1 130 ? -18.770 -3.142 -0.124 1.00 97.31 130 GLN A C 1
ATOM 994 O O . GLN A 1 130 ? -19.131 -3.048 -1.296 1.00 97.31 130 GLN A O 1
ATOM 999 N N . VAL A 1 131 ? -17.500 -3.032 0.257 1.00 98.12 131 VAL A N 1
ATOM 1000 C CA . VAL A 1 131 ? -16.387 -2.806 -0.665 1.00 98.12 131 VAL A CA 1
ATOM 1001 C C . VAL A 1 131 ? -15.559 -4.081 -0.762 1.00 98.12 131 VAL A C 1
ATOM 1003 O O . VAL A 1 131 ? -15.290 -4.743 0.245 1.00 98.12 131 VAL A O 1
ATOM 1006 N N . LEU A 1 132 ? -15.186 -4.448 -1.987 1.00 98.06 132 LEU A N 1
ATOM 1007 C CA . LEU A 1 132 ? -14.272 -5.555 -2.247 1.00 98.06 132 LEU A CA 1
ATOM 1008 C C . LEU A 1 132 ? -12.843 -5.028 -2.272 1.00 98.06 132 LEU A C 1
ATOM 1010 O O . LEU A 1 132 ? -12.564 -4.053 -2.966 1.00 98.06 132 LEU A O 1
ATOM 1014 N N . LEU A 1 133 ? -11.952 -5.692 -1.544 1.00 98.06 133 LEU A N 1
ATOM 1015 C CA . LEU A 1 133 ? -10.539 -5.349 -1.502 1.00 98.06 133 LEU A CA 1
ATOM 1016 C C . LEU A 1 133 ? -9.770 -6.235 -2.484 1.00 98.06 133 LEU A C 1
ATOM 1018 O O . LEU A 1 133 ? -9.786 -7.460 -2.309 1.00 98.06 133 LEU A O 1
ATOM 1022 N N . PRO A 1 134 ? -9.099 -5.647 -3.491 1.00 97.94 134 PRO A N 1
ATOM 1023 C CA . PRO A 1 134 ? -8.159 -6.377 -4.324 1.00 97.94 134 PRO A CA 1
ATOM 1024 C C . PRO A 1 134 ? -7.096 -7.079 -3.488 1.00 97.94 134 PRO A C 1
ATOM 1026 O O . PRO A 1 134 ? -6.803 -6.681 -2.362 1.00 97.94 134 PRO A O 1
ATOM 1029 N N . ALA A 1 135 ? -6.543 -8.145 -4.048 1.00 97.62 135 ALA A N 1
ATOM 1030 C CA . ALA A 1 135 ? -5.466 -8.893 -3.432 1.00 97.62 135 ALA A CA 1
ATOM 1031 C C . ALA A 1 135 ? -4.515 -9.406 -4.509 1.00 97.62 135 ALA A C 1
ATOM 1033 O O . ALA A 1 135 ? -4.933 -9.764 -5.618 1.00 97.62 135 ALA A O 1
ATOM 1034 N N . PHE A 1 136 ? -3.238 -9.504 -4.153 1.00 98.06 136 PHE A N 1
ATOM 1035 C CA . PHE A 1 136 ? -2.207 -10.043 -5.028 1.00 98.06 136 PHE A CA 1
ATOM 1036 C C . PHE A 1 136 ? -1.523 -11.254 -4.392 1.00 98.06 136 PHE A C 1
ATOM 1038 O O . PHE A 1 136 ? -1.046 -11.203 -3.256 1.00 98.06 136 PHE A O 1
ATOM 1045 N N . ASN A 1 137 ? -1.422 -12.356 -5.136 1.00 97.44 137 ASN A N 1
ATOM 1046 C CA . ASN A 1 137 ? -0.727 -13.543 -4.664 1.00 97.44 137 ASN A CA 1
ATOM 1047 C C . ASN A 1 137 ? 0.751 -13.471 -5.062 1.00 97.44 137 ASN A C 1
ATOM 1049 O O . ASN A 1 137 ? 1.131 -13.769 -6.191 1.00 97.44 137 ASN A O 1
ATOM 1053 N N . LYS A 1 138 ? 1.618 -13.119 -4.106 1.00 95.38 138 LYS A N 1
ATOM 1054 C CA . LYS A 1 138 ? 3.071 -13.003 -4.333 1.00 95.38 138 LYS A CA 1
ATOM 1055 C C . LYS A 1 138 ? 3.752 -14.328 -4.697 1.00 95.38 138 LYS A C 1
ATOM 1057 O O . LYS A 1 138 ? 4.805 -14.280 -5.331 1.00 95.38 138 LYS A O 1
ATOM 1062 N N . ALA A 1 139 ? 3.184 -15.470 -4.296 1.00 96.44 139 ALA A N 1
ATOM 1063 C CA . ALA A 1 139 ? 3.717 -16.795 -4.620 1.00 96.44 139 ALA A CA 1
ATOM 1064 C C . ALA A 1 139 ? 3.369 -17.205 -6.057 1.00 96.44 139 ALA A C 1
ATOM 1066 O O . ALA A 1 139 ? 4.206 -17.760 -6.763 1.00 96.44 139 ALA A O 1
ATOM 1067 N N . GLU A 1 140 ? 2.156 -16.878 -6.499 1.00 96.81 140 GLU A N 1
ATOM 1068 C CA . GLU A 1 140 ? 1.729 -17.067 -7.889 1.00 96.81 140 GLU A CA 1
ATOM 1069 C C . GLU A 1 140 ? 2.175 -15.919 -8.799 1.00 96.81 140 GLU A C 1
ATOM 1071 O O . GLU A 1 140 ? 2.069 -16.035 -10.012 1.00 96.81 140 GLU A O 1
ATOM 1076 N N . ASP A 1 141 ? 2.712 -14.832 -8.243 1.00 97.44 141 ASP A N 1
ATOM 1077 C CA . ASP A 1 141 ? 3.063 -13.605 -8.963 1.00 97.44 141 ASP A CA 1
ATOM 1078 C C . ASP A 1 141 ? 1.924 -13.109 -9.874 1.00 97.44 141 ASP A C 1
ATOM 1080 O O . ASP A 1 141 ? 2.161 -12.725 -11.020 1.00 97.44 141 ASP A O 1
ATOM 1084 N N . ASP A 1 142 ? 0.682 -13.152 -9.381 1.00 98.19 142 ASP A N 1
ATOM 1085 C CA . ASP A 1 142 ? -0.487 -12.701 -10.137 1.00 98.19 142 ASP A CA 1
ATOM 1086 C C . ASP A 1 142 ? -1.638 -12.203 -9.247 1.00 98.19 142 ASP A C 1
ATOM 1088 O O . ASP A 1 142 ? -1.667 -12.415 -8.028 1.00 98.19 142 ASP A O 1
ATOM 1092 N N . CYS A 1 143 ? -2.590 -11.511 -9.874 1.00 97.62 143 CYS A N 1
ATOM 1093 C CA . CYS A 1 143 ? -3.779 -10.986 -9.213 1.00 97.62 143 CYS A CA 1
ATOM 1094 C C . CYS A 1 143 ? -4.673 -12.128 -8.708 1.00 97.62 143 CYS A C 1
ATOM 1096 O O . CYS A 1 143 ? -4.944 -13.090 -9.429 1.00 97.62 143 CYS A O 1
ATOM 1098 N N . VAL A 1 144 ? -5.213 -11.988 -7.497 1.00 97.75 144 VAL A N 1
ATOM 1099 C CA . VAL A 1 144 ? -6.242 -12.902 -6.988 1.00 97.75 144 VAL A CA 1
ATOM 1100 C C . VAL A 1 144 ? -7.554 -12.632 -7.727 1.00 97.75 144 VAL A C 1
ATOM 1102 O O . VAL A 1 144 ? -7.927 -11.475 -7.938 1.00 97.75 144 VAL A O 1
ATOM 1105 N N . ILE A 1 145 ? -8.285 -13.681 -8.114 1.00 95.88 145 ILE A N 1
ATOM 1106 C CA . ILE A 1 145 ? -9.589 -13.510 -8.769 1.00 95.88 145 ILE A CA 1
ATOM 1107 C C . ILE A 1 145 ? -10.615 -12.879 -7.813 1.00 95.88 145 ILE A C 1
ATOM 1109 O O . ILE A 1 145 ? -10.611 -13.146 -6.611 1.00 95.88 145 ILE A O 1
ATOM 1113 N N . LYS A 1 146 ? -11.525 -12.063 -8.362 1.00 95.06 146 LYS A N 1
ATOM 1114 C CA . LYS A 1 146 ? -12.481 -11.244 -7.590 1.00 95.06 146 LYS A CA 1
ATOM 1115 C C . LYS A 1 146 ? -13.343 -12.029 -6.599 1.00 95.06 146 LYS A C 1
ATOM 1117 O O . LYS A 1 146 ? -13.699 -11.493 -5.556 1.00 95.06 146 LYS A O 1
ATOM 1122 N N . ASP A 1 147 ? -13.644 -13.290 -6.891 1.00 96.50 147 ASP A N 1
ATOM 1123 C CA . ASP A 1 147 ? -14.462 -14.147 -6.023 1.00 96.50 147 ASP A CA 1
ATOM 1124 C C . ASP A 1 147 ? -13.808 -14.422 -4.658 1.00 96.50 147 ASP A C 1
ATOM 1126 O O . ASP A 1 147 ? -14.510 -14.706 -3.687 1.00 96.50 147 ASP A O 1
ATOM 1130 N N . TYR A 1 148 ? -12.479 -14.297 -4.567 1.00 96.38 148 TYR A N 1
ATOM 1131 C CA . TYR A 1 148 ? -11.715 -14.454 -3.326 1.00 96.38 148 TYR A CA 1
ATOM 1132 C C . TYR A 1 148 ? -11.308 -13.120 -2.689 1.00 96.38 148 TYR A C 1
ATOM 1134 O O . TYR A 1 148 ? -10.583 -13.118 -1.694 1.00 96.38 148 TYR A O 1
ATOM 1142 N N . TRP A 1 149 ? -11.752 -11.986 -3.237 1.00 97.75 149 TRP A N 1
ATOM 1143 C CA . TRP A 1 149 ? -11.479 -10.682 -2.640 1.00 97.75 149 TRP A CA 1
ATOM 1144 C C . TRP A 1 149 ? -12.175 -10.553 -1.288 1.00 97.75 149 TRP A C 1
ATOM 1146 O O . TRP A 1 149 ? -13.323 -10.974 -1.100 1.00 97.75 149 TRP A O 1
ATOM 1156 N N . LEU A 1 150 ? -11.466 -9.952 -0.333 1.00 96.81 150 LEU A N 1
ATOM 1157 C CA . LEU A 1 150 ? -12.017 -9.696 0.990 1.00 96.81 150 LEU A CA 1
ATOM 1158 C C . LEU A 1 150 ? -13.130 -8.654 0.893 1.00 96.81 150 LEU A C 1
ATOM 1160 O O . LEU A 1 150 ? -13.057 -7.700 0.123 1.00 96.81 150 LEU A O 1
ATOM 1164 N N . LYS A 1 151 ? -14.166 -8.844 1.704 1.00 97.25 151 LYS A N 1
ATOM 1165 C CA . LYS A 1 151 ? -15.323 -7.956 1.795 1.00 97.25 151 LYS A CA 1
ATOM 1166 C C . LYS A 1 151 ? -15.239 -7.153 3.079 1.00 97.25 151 LYS A C 1
ATOM 1168 O O . LYS A 1 151 ? -15.177 -7.744 4.157 1.00 97.25 151 LYS A O 1
ATOM 1173 N N . VAL A 1 152 ? -15.298 -5.831 2.971 1.00 97.06 152 VAL A N 1
ATOM 1174 C CA . VAL A 1 152 ? -15.402 -4.932 4.126 1.00 97.06 152 VAL A CA 1
ATOM 1175 C C . VAL A 1 152 ? -16.714 -4.165 4.071 1.00 97.06 152 VAL A C 1
ATOM 1177 O O . VAL A 1 152 ? -17.131 -3.711 3.009 1.00 97.06 152 VAL A O 1
ATOM 1180 N N . ASN A 1 153 ? -17.391 -4.061 5.213 1.00 97.31 15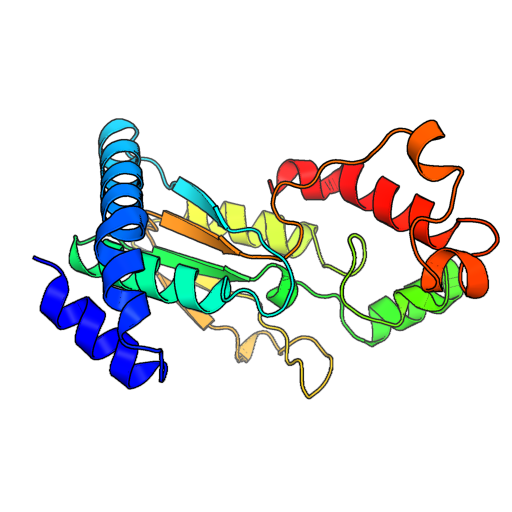3 ASN A N 1
ATOM 1181 C CA . ASN A 1 153 ? -18.660 -3.345 5.319 1.00 97.31 153 ASN A CA 1
ATOM 1182 C C . ASN A 1 153 ? -18.405 -1.922 5.818 1.00 97.31 153 ASN A C 1
ATOM 1184 O O . ASN A 1 153 ? -17.609 -1.731 6.742 1.00 97.31 153 ASN A O 1
ATOM 1188 N N . GLY A 1 154 ? -19.105 -0.951 5.236 1.00 96.44 154 GLY A N 1
ATOM 1189 C CA . GLY A 1 154 ? -19.046 0.436 5.673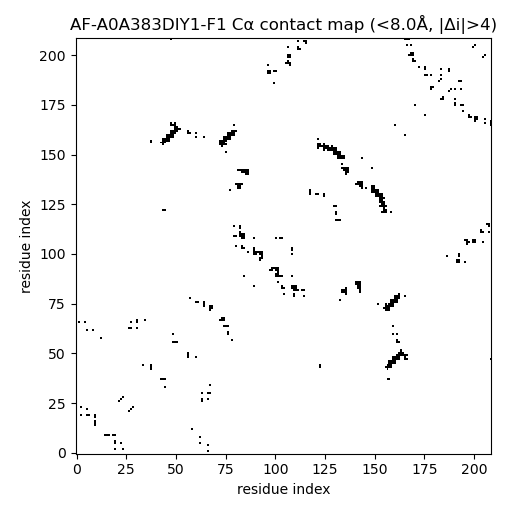 1.00 96.44 154 GLY A CA 1
ATOM 1190 C C . GLY A 1 154 ? -19.845 0.712 6.960 1.00 96.44 154 GLY A C 1
ATOM 1191 O O . GLY A 1 154 ? -20.568 -0.152 7.470 1.00 96.44 154 GLY A O 1
ATOM 1192 N N . PRO A 1 155 ? -19.737 1.935 7.510 1.00 97.00 155 PRO A N 1
ATOM 1193 C CA . PRO A 1 155 ? -18.774 2.965 7.118 1.00 97.00 155 PRO A CA 1
ATOM 1194 C C . PRO A 1 155 ? -17.347 2.622 7.561 1.00 97.00 155 PRO A C 1
ATOM 1196 O O . PRO A 1 155 ? -17.163 1.812 8.466 1.00 97.00 155 PRO A O 1
ATOM 1199 N N . ILE A 1 156 ? -16.338 3.242 6.952 1.00 97.88 156 ILE A N 1
ATOM 1200 C CA . ILE A 1 156 ? -14.937 3.111 7.376 1.00 97.88 156 ILE A CA 1
ATOM 1201 C C . ILE A 1 156 ? -14.488 4.434 7.993 1.00 97.88 156 ILE A C 1
ATOM 1203 O O . ILE A 1 156 ? -14.656 5.483 7.387 1.00 97.88 156 ILE A O 1
ATOM 1207 N N . ASP A 1 157 ? -13.923 4.392 9.199 1.00 98.25 157 ASP A N 1
ATOM 1208 C CA . ASP A 1 157 ? -13.443 5.595 9.888 1.00 98.25 157 ASP A CA 1
ATOM 1209 C C . ASP A 1 157 ? -11.980 5.903 9.516 1.00 98.25 157 ASP A C 1
ATOM 1211 O O . ASP A 1 157 ? -11.587 7.063 9.384 1.00 98.25 157 ASP A O 1
ATOM 1215 N N . VAL A 1 158 ? -11.149 4.865 9.351 1.00 98.56 158 VAL A N 1
ATOM 1216 C CA . VAL A 1 158 ? -9.721 5.006 9.018 1.00 98.56 158 VAL A CA 1
ATOM 1217 C C . VAL A 1 158 ? -9.299 3.975 7.971 1.00 98.56 158 VAL A C 1
ATOM 1219 O O . VAL A 1 158 ? -9.551 2.779 8.119 1.00 98.56 158 VAL A O 1
ATOM 1222 N N . ILE A 1 159 ? -8.605 4.433 6.935 1.00 98.56 159 ILE A N 1
ATOM 1223 C CA . ILE A 1 159 ? -8.004 3.612 5.886 1.00 98.56 159 ILE A CA 1
ATOM 1224 C C . ILE A 1 159 ? -6.486 3.739 6.027 1.00 98.56 159 ILE A C 1
ATOM 1226 O O . ILE A 1 159 ? -5.927 4.818 5.849 1.00 98.56 159 ILE A O 1
ATOM 1230 N N . LEU A 1 160 ? -5.810 2.649 6.380 1.00 98.56 160 LEU A N 1
ATOM 1231 C CA . LEU A 1 160 ? -4.350 2.597 6.444 1.00 98.56 160 LEU A CA 1
ATOM 1232 C C . LEU A 1 160 ? -3.825 2.143 5.082 1.00 98.56 160 LEU A C 1
ATOM 1234 O O . LEU A 1 160 ? -3.993 0.976 4.734 1.00 98.56 160 LEU A O 1
ATOM 1238 N N . LEU A 1 161 ? -3.203 3.044 4.323 1.00 98.19 161 LEU A N 1
ATO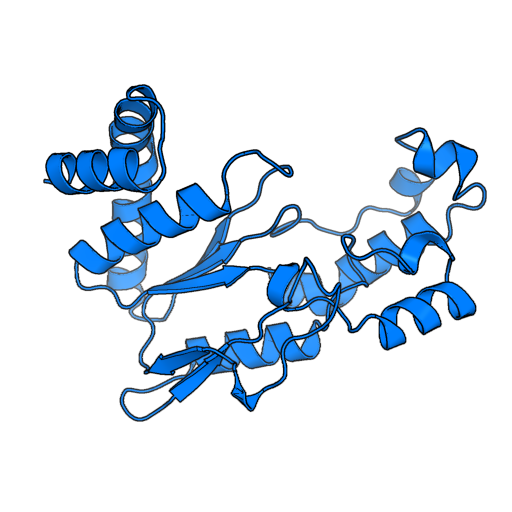M 1239 C CA . LEU A 1 161 ? -2.572 2.729 3.042 1.00 98.19 161 LEU A CA 1
ATOM 1240 C C . LEU A 1 161 ? -1.074 2.527 3.259 1.00 98.19 161 LEU A C 1
ATOM 1242 O O . LEU A 1 161 ? -0.359 3.477 3.568 1.00 98.19 161 LEU A O 1
ATOM 1246 N N . GLU A 1 162 ? -0.585 1.302 3.109 1.00 97.69 162 GLU A N 1
ATOM 1247 C CA . GLU A 1 162 ? 0.823 0.974 3.327 1.00 97.69 162 GLU A CA 1
ATOM 1248 C C . GLU A 1 162 ? 1.545 0.589 2.035 1.00 97.69 162 GLU A C 1
ATOM 1250 O O . GLU A 1 162 ? 0.979 -0.042 1.142 1.00 97.69 162 GLU A O 1
ATOM 1255 N N . GLY A 1 163 ? 2.809 0.993 1.921 1.00 96.56 163 GLY A N 1
ATOM 1256 C CA . GLY A 1 163 ? 3.642 0.659 0.773 1.00 96.56 163 GLY A CA 1
ATOM 1257 C C . GLY A 1 163 ? 5.012 1.314 0.838 1.00 96.56 163 GLY A C 1
ATOM 1258 O O . GLY A 1 163 ? 5.219 2.293 1.547 1.00 96.56 163 GLY A O 1
ATOM 1259 N N . TRP A 1 164 ? 5.991 0.766 0.119 1.00 96.06 164 TRP A N 1
ATOM 1260 C CA . TRP A 1 164 ? 7.385 1.204 0.261 1.00 96.06 164 TRP A CA 1
ATOM 1261 C C . TRP A 1 164 ? 7.687 2.583 -0.347 1.00 96.06 164 TRP A C 1
ATOM 1263 O O . TRP A 1 164 ? 8.696 3.185 0.010 1.00 96.06 164 TRP A O 1
ATOM 1273 N N . PHE A 1 165 ? 6.806 3.074 -1.221 1.00 96.44 165 PHE A N 1
ATOM 1274 C CA . PHE A 1 165 ? 6.894 4.383 -1.873 1.00 96.44 165 PHE A CA 1
ATOM 1275 C C . PHE A 1 165 ? 5.623 5.231 -1.682 1.00 96.44 165 PHE A C 1
ATOM 1277 O O . PHE A 1 165 ? 5.432 6.215 -2.391 1.00 96.44 165 PHE A O 1
ATOM 1284 N N . VAL A 1 166 ? 4.742 4.871 -0.738 1.00 96.75 166 VAL A N 1
ATOM 1285 C CA . VAL A 1 166 ? 3.563 5.697 -0.423 1.00 96.75 166 VAL A CA 1
ATOM 1286 C C . VAL A 1 166 ? 4.036 7.077 0.042 1.00 96.75 166 VAL A C 1
ATOM 1288 O O . VAL A 1 166 ? 4.916 7.174 0.899 1.00 96.75 166 VAL A O 1
ATOM 1291 N N . GLY A 1 167 ? 3.476 8.130 -0.551 1.00 95.88 167 GLY A N 1
ATOM 1292 C CA . GLY A 1 167 ? 3.862 9.528 -0.335 1.00 95.88 167 GLY A CA 1
ATOM 1293 C C . GLY A 1 167 ? 5.080 9.999 -1.142 1.00 95.88 167 GLY A C 1
ATOM 1294 O O . GLY A 1 167 ? 5.558 11.107 -0.909 1.00 95.88 167 GLY A O 1
ATOM 1295 N N . ALA A 1 168 ? 5.626 9.183 -2.050 1.00 96.19 168 ALA A N 1
ATOM 1296 C CA . ALA A 1 168 ? 6.718 9.612 -2.922 1.00 96.19 168 ALA A CA 1
ATOM 1297 C C . ALA A 1 168 ? 6.208 10.490 -4.079 1.00 96.19 168 ALA A C 1
ATOM 1299 O O . ALA A 1 168 ? 5.141 10.245 -4.642 1.00 96.19 168 ALA A O 1
ATOM 1300 N N . SER A 1 169 ? 7.011 11.472 -4.485 1.00 96.00 169 SER A N 1
ATOM 1301 C CA . SER A 1 169 ? 6.727 12.344 -5.631 1.00 96.00 169 SER A CA 1
ATOM 1302 C C . SER A 1 169 ? 7.744 12.140 -6.746 1.00 96.00 169 SER A C 1
ATOM 1304 O O . SER A 1 169 ? 8.873 11.709 -6.502 1.00 96.00 169 SER A O 1
ATOM 1306 N N . SER A 1 170 ? 7.346 12.464 -7.977 1.00 96.56 170 SER A N 1
ATOM 1307 C CA . SER A 1 170 ? 8.263 12.490 -9.115 1.00 96.56 170 SER A CA 1
ATOM 1308 C C . SER A 1 170 ? 9.377 13.517 -8.908 1.00 96.56 170 SER A C 1
ATOM 1310 O O . SER A 1 170 ? 9.139 14.620 -8.415 1.00 96.56 170 SER A O 1
ATOM 1312 N N . MET A 1 171 ? 10.574 13.165 -9.352 1.00 95.50 171 MET A N 1
ATOM 1313 C CA . MET A 1 171 ? 11.760 14.012 -9.393 1.00 95.50 171 MET A CA 1
ATOM 1314 C C . MET A 1 171 ? 11.856 14.772 -10.721 1.00 95.50 171 MET A C 1
ATOM 1316 O O . MET A 1 171 ? 11.201 14.421 -11.706 1.00 95.50 171 MET A O 1
ATOM 1320 N N . SER A 1 172 ? 12.693 15.808 -10.753 1.00 95.88 172 SER A N 1
ATOM 1321 C CA . SER A 1 172 ? 13.009 16.553 -11.975 1.00 95.88 172 SER A CA 1
ATOM 1322 C C . SER A 1 172 ? 13.898 15.750 -12.928 1.00 95.88 172 SER A C 1
ATOM 1324 O O . SER A 1 172 ? 14.697 14.923 -12.492 1.00 95.88 172 SER A O 1
ATOM 1326 N N . ASP A 1 173 ? 13.857 16.062 -14.227 1.00 93.62 173 ASP A N 1
ATOM 1327 C CA . ASP A 1 173 ? 14.705 15.399 -15.232 1.00 93.62 173 ASP A CA 1
ATOM 1328 C C . ASP A 1 173 ? 16.204 15.483 -14.899 1.00 93.62 173 ASP A C 1
ATOM 1330 O O . ASP A 1 173 ? 16.959 14.546 -15.154 1.00 93.62 173 ASP A O 1
ATOM 1334 N N . THR A 1 174 ? 16.646 16.578 -14.269 1.00 94.44 174 THR A N 1
ATOM 1335 C CA . THR A 1 174 ? 18.041 16.755 -13.838 1.00 94.44 174 THR A CA 1
ATOM 1336 C C . THR A 1 174 ? 18.469 15.771 -12.752 1.00 94.44 174 THR A C 1
ATOM 1338 O O . THR A 1 174 ? 19.619 15.338 -12.738 1.00 94.44 174 THR A O 1
ATOM 1341 N N . GLU A 1 175 ? 17.554 15.380 -11.864 1.00 93.31 175 GLU A N 1
ATOM 1342 C CA . GLU A 1 175 ? 17.802 14.386 -10.810 1.00 93.31 175 GLU A CA 1
ATOM 1343 C C . GLU A 1 175 ? 17.797 12.947 -11.354 1.00 93.31 175 GLU A C 1
ATOM 1345 O O . GLU A 1 175 ? 18.208 12.008 -10.666 1.00 93.31 175 GLU A O 1
ATOM 1350 N N . LEU A 1 176 ? 17.357 12.755 -12.603 1.00 94.25 176 LEU A N 1
ATOM 1351 C CA . LEU A 1 176 ? 17.343 11.453 -13.267 1.00 94.25 176 LEU A CA 1
ATOM 1352 C C . LEU A 1 176 ? 18.576 11.188 -14.138 1.00 94.25 176 LEU A C 1
ATOM 1354 O O . LEU A 1 176 ? 18.718 10.074 -14.631 1.00 94.25 176 LEU A O 1
ATOM 1358 N N . LEU A 1 177 ? 19.458 12.176 -14.327 1.00 91.81 177 LEU A N 1
ATOM 1359 C CA . LEU A 1 177 ? 20.582 12.081 -15.269 1.00 91.81 177 LEU A CA 1
ATOM 1360 C C . LEU A 1 177 ? 21.614 11.014 -14.899 1.00 91.81 177 LEU A C 1
ATOM 1362 O O . LEU A 1 177 ? 22.238 10.441 -15.788 1.00 91.81 177 LEU A O 1
ATOM 1366 N N . ASN A 1 178 ? 21.827 10.782 -13.603 1.00 94.19 178 ASN A N 1
ATOM 1367 C CA . ASN A 1 178 ? 22.834 9.842 -13.127 1.00 94.19 178 ASN A CA 1
ATOM 1368 C C . ASN A 1 178 ? 22.161 8.618 -12.497 1.00 94.19 178 ASN A C 1
ATOM 1370 O O . ASN A 1 178 ? 21.252 8.796 -11.678 1.00 94.19 178 ASN A O 1
ATOM 1374 N N . PRO A 1 179 ? 22.626 7.395 -12.812 1.00 94.50 179 PRO A N 1
ATOM 1375 C CA . PRO A 1 179 ? 22.149 6.199 -12.137 1.00 94.50 179 PRO A CA 1
ATOM 1376 C C . PRO A 1 179 ? 22.488 6.273 -10.644 1.00 94.50 179 PRO A C 1
ATOM 1378 O O . PRO A 1 179 ? 23.589 6.682 -10.267 1.00 94.50 179 PRO A O 1
ATOM 1381 N N . VAL A 1 180 ? 21.551 5.869 -9.786 1.00 94.44 180 VAL A N 1
ATOM 1382 C CA . VAL A 1 180 ? 21.728 5.918 -8.317 1.00 94.44 180 VAL A CA 1
ATOM 1383 C C . VAL A 1 180 ? 22.096 4.566 -7.710 1.00 94.44 180 VAL A C 1
ATOM 1385 O O . VAL A 1 180 ? 22.368 4.475 -6.514 1.00 94.44 180 VAL A O 1
ATOM 1388 N N . ASN A 1 181 ? 22.081 3.505 -8.517 1.00 95.00 181 ASN A N 1
ATOM 1389 C CA . ASN A 1 181 ? 22.415 2.146 -8.110 1.00 95.00 181 ASN A CA 1
ATOM 1390 C C . ASN A 1 181 ? 22.961 1.326 -9.297 1.00 95.00 181 ASN A C 1
ATOM 1392 O O . ASN A 1 181 ? 22.942 1.768 -10.446 1.00 95.00 181 ASN A O 1
ATOM 1396 N N . GLU A 1 182 ? 23.457 0.124 -9.000 1.00 97.25 182 GLU A N 1
ATOM 1397 C CA . GLU A 1 182 ? 24.057 -0.784 -9.985 1.00 97.25 182 GLU A CA 1
ATOM 1398 C C . GLU A 1 182 ? 23.053 -1.277 -11.038 1.00 97.25 182 GLU A C 1
ATOM 1400 O O . GLU A 1 182 ? 23.413 -1.399 -12.208 1.00 97.25 182 GLU A O 1
ATOM 1405 N N . LEU A 1 183 ? 21.793 -1.504 -10.653 1.00 96.12 183 LEU A N 1
ATOM 1406 C CA . LEU A 1 183 ? 20.735 -1.934 -11.571 1.00 96.12 183 LEU A CA 1
ATOM 1407 C C . LEU A 1 183 ? 20.500 -0.878 -12.654 1.00 96.12 183 LEU A C 1
ATOM 1409 O O . LEU A 1 183 ? 20.517 -1.201 -13.836 1.00 96.12 183 LEU A O 1
ATOM 1413 N N . GLU A 1 184 ? 20.381 0.395 -12.276 1.00 96.62 184 GLU A N 1
ATOM 1414 C CA . GLU A 1 184 ? 20.249 1.481 -13.250 1.00 96.62 184 GLU A CA 1
ATOM 1415 C C . GLU A 1 184 ? 21.500 1.600 -14.130 1.00 96.62 184 GLU A C 1
ATOM 1417 O O . GLU A 1 184 ? 21.405 1.732 -15.345 1.00 96.62 184 GLU A O 1
ATOM 1422 N N . GLN A 1 185 ? 22.692 1.483 -13.538 1.00 96.81 185 GLN A N 1
ATOM 1423 C CA . GLN A 1 185 ? 23.951 1.605 -14.275 1.00 96.81 185 GLN A CA 1
ATOM 1424 C C . GLN A 1 185 ? 24.159 0.490 -15.315 1.00 96.81 185 GLN A C 1
ATOM 1426 O O . GLN A 1 185 ? 24.777 0.718 -16.359 1.00 96.81 185 GLN A O 1
ATOM 1431 N N . THR A 1 186 ? 23.713 -0.729 -15.016 1.00 97.25 186 THR A N 1
ATOM 1432 C CA . THR A 1 186 ? 24.045 -1.923 -15.807 1.00 97.25 186 THR A CA 1
ATOM 1433 C C . THR A 1 186 ? 22.893 -2.405 -16.683 1.00 97.25 186 THR A C 1
ATOM 1435 O O . THR A 1 186 ? 23.152 -2.850 -17.807 1.00 97.25 186 THR A O 1
ATOM 1438 N N . GLU A 1 187 ? 21.652 -2.264 -16.215 1.00 97.00 187 GLU A N 1
ATOM 1439 C CA . GLU A 1 187 ? 20.442 -2.805 -16.845 1.00 97.00 187 GLU A CA 1
ATOM 1440 C C . GLU A 1 187 ? 19.494 -1.726 -17.407 1.00 97.00 187 GLU A C 1
ATOM 1442 O O . GLU A 1 187 ? 18.644 -2.066 -18.222 1.00 97.00 187 GLU A O 1
ATOM 1447 N N . ASP A 1 188 ? 19.663 -0.443 -17.052 1.00 97.06 188 ASP A N 1
ATOM 1448 C CA . ASP A 1 188 ? 18.897 0.708 -17.582 1.00 97.06 188 ASP A CA 1
ATOM 1449 C C . ASP A 1 188 ? 19.834 1.805 -18.121 1.00 97.06 188 ASP A C 1
ATOM 1451 O O . ASP A 1 188 ? 19.764 2.975 -17.747 1.00 97.06 188 ASP A O 1
ATOM 1455 N N . LYS A 1 189 ? 20.766 1.423 -19.001 1.00 93.50 189 LYS A N 1
ATOM 1456 C CA . LYS A 1 189 ? 21.850 2.311 -19.470 1.00 93.50 189 LYS A CA 1
ATOM 1457 C C . LYS A 1 189 ? 21.363 3.614 -20.101 1.00 93.50 189 LYS A C 1
ATOM 1459 O O . LYS A 1 189 ? 22.038 4.632 -19.981 1.00 93.50 189 LYS A O 1
ATOM 1464 N N . GLU A 1 190 ? 20.213 3.570 -20.766 1.00 94.31 190 GLU A N 1
ATOM 1465 C CA . GLU A 1 190 ? 19.612 4.741 -21.405 1.00 94.31 190 GLU A CA 1
ATOM 1466 C C . GLU A 1 190 ? 18.751 5.558 -20.424 1.00 94.31 190 GLU A C 1
ATOM 1468 O O . GLU A 1 190 ? 18.436 6.717 -20.700 1.00 94.31 190 GLU A O 1
ATOM 1473 N N . GLY A 1 191 ? 18.399 5.001 -19.258 1.00 95.69 191 GLY A N 1
ATOM 1474 C CA . GLY A 1 191 ? 17.548 5.630 -18.246 1.00 95.69 191 GLY A CA 1
ATOM 1475 C C . GLY A 1 191 ? 16.050 5.574 -18.565 1.00 95.69 191 GLY A C 1
ATOM 1476 O O . GLY A 1 191 ? 15.277 6.353 -18.002 1.00 95.69 191 GLY A O 1
ATOM 1477 N N . ASP A 1 192 ? 15.632 4.729 -19.507 1.00 96.38 192 ASP A N 1
ATOM 1478 C CA . ASP A 1 192 ? 14.240 4.622 -19.951 1.00 96.38 192 ASP A CA 1
ATOM 1479 C C . ASP A 1 192 ? 13.345 4.043 -18.855 1.00 96.38 192 ASP A C 1
ATOM 1481 O O . ASP A 1 192 ? 12.244 4.552 -18.626 1.00 96.38 192 ASP A O 1
ATOM 1485 N N . TRP A 1 193 ? 13.828 3.034 -18.125 1.00 97.81 193 TRP A N 1
ATOM 1486 C CA . TRP A 1 193 ? 13.094 2.472 -16.994 1.00 97.81 193 TRP A CA 1
ATOM 1487 C C . TRP A 1 193 ? 12.932 3.497 -15.877 1.00 97.81 193 TRP A C 1
ATOM 1489 O O . TRP A 1 193 ? 11.813 3.733 -15.418 1.00 97.81 193 TRP A O 1
ATOM 1499 N N . ARG A 1 194 ? 14.018 4.166 -15.479 1.00 97.12 194 ARG A N 1
ATOM 1500 C CA . ARG A 1 194 ? 13.994 5.197 -14.438 1.00 97.12 194 ARG A CA 1
ATOM 1501 C C . ARG A 1 194 ? 13.063 6.353 -14.806 1.00 97.12 194 ARG A C 1
ATOM 1503 O O . ARG A 1 194 ? 12.265 6.780 -13.969 1.00 97.12 194 ARG A O 1
ATOM 1510 N N . ARG A 1 195 ? 13.125 6.846 -16.049 1.00 97.12 195 ARG A N 1
ATOM 1511 C CA . ARG A 1 195 ? 12.227 7.907 -16.539 1.00 97.12 195 ARG A CA 1
ATOM 1512 C C . ARG A 1 195 ? 10.773 7.455 -16.558 1.00 97.12 195 ARG A C 1
ATOM 1514 O O . ARG A 1 195 ? 9.918 8.215 -16.114 1.00 97.12 195 ARG A O 1
ATOM 1521 N N . TYR A 1 196 ? 10.493 6.228 -17.000 1.00 97.62 196 TYR A N 1
ATOM 1522 C CA . TYR A 1 196 ? 9.142 5.674 -16.960 1.00 97.62 196 TYR A CA 1
ATOM 1523 C C . TYR A 1 196 ? 8.608 5.604 -15.526 1.00 97.62 196 TYR A C 1
ATOM 1525 O O . TYR A 1 196 ? 7.535 6.133 -15.252 1.00 97.62 196 TYR A O 1
ATOM 1533 N N . VAL A 1 197 ? 9.367 5.019 -14.594 1.00 97.44 197 VAL A N 1
ATOM 1534 C CA . VAL A 1 197 ? 8.981 4.921 -13.177 1.00 97.44 197 VAL A CA 1
ATOM 1535 C C . VAL A 1 197 ? 8.697 6.307 -12.592 1.00 97.44 197 VAL A C 1
ATOM 1537 O O . VAL A 1 197 ? 7.662 6.512 -11.955 1.00 97.44 197 VAL A O 1
ATOM 1540 N N . ASN A 1 198 ? 9.575 7.280 -12.851 1.00 97.81 198 ASN A N 1
ATOM 1541 C CA . ASN A 1 198 ? 9.403 8.652 -12.383 1.00 97.81 198 ASN A CA 1
ATOM 1542 C C . ASN A 1 198 ? 8.170 9.335 -12.993 1.00 97.81 198 ASN A C 1
ATOM 1544 O O . ASN A 1 198 ? 7.420 10.003 -12.282 1.00 97.81 198 ASN A O 1
ATOM 1548 N N . GLN A 1 199 ? 7.937 9.141 -14.294 1.00 97.69 199 GLN A N 1
ATOM 1549 C CA . GLN A 1 199 ? 6.759 9.663 -14.980 1.00 97.69 199 GLN A CA 1
ATOM 1550 C C . GLN A 1 199 ? 5.486 9.083 -14.373 1.00 97.69 199 GLN A C 1
ATOM 1552 O O . GLN A 1 199 ? 4.581 9.844 -14.054 1.00 97.69 199 GLN A O 1
ATOM 1557 N N . GLN A 1 200 ? 5.420 7.762 -14.178 1.00 97.69 200 GLN A N 1
ATOM 1558 C CA . GLN A 1 200 ? 4.260 7.112 -13.569 1.00 97.69 200 GLN A CA 1
ATOM 1559 C C . GLN A 1 200 ? 3.989 7.684 -12.180 1.00 97.69 200 GLN A C 1
ATOM 1561 O O . GLN A 1 200 ? 2.850 8.039 -11.889 1.00 97.69 200 GLN A O 1
ATOM 1566 N N . LEU A 1 201 ? 5.032 7.864 -11.362 1.00 96.81 201 LEU A N 1
ATOM 1567 C CA . LEU A 1 201 ? 4.907 8.456 -10.032 1.00 96.81 201 LEU A CA 1
ATOM 1568 C C . LEU A 1 201 ? 4.299 9.868 -10.063 1.00 96.81 201 LEU A C 1
ATOM 1570 O O . LEU A 1 201 ? 3.566 10.209 -9.144 1.00 96.81 201 LEU A O 1
ATOM 1574 N N . GLY A 1 202 ? 4.541 10.652 -11.119 1.00 96.31 202 GLY 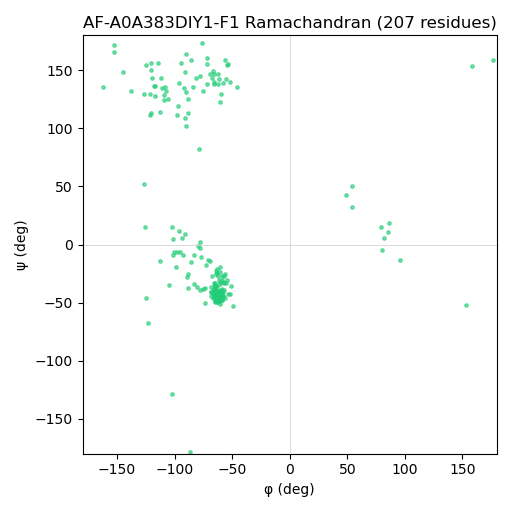A N 1
ATOM 1575 C CA . GLY A 1 202 ? 3.959 11.985 -11.326 1.00 96.31 202 GLY A CA 1
ATOM 1576 C C . GLY A 1 202 ? 2.518 12.009 -11.862 1.00 96.31 202 GLY A C 1
ATOM 1577 O O . GLY A 1 202 ? 1.977 13.095 -12.061 1.00 96.31 202 GLY A O 1
ATOM 1578 N N . LEU A 1 203 ? 1.903 10.848 -12.121 1.00 95.50 203 LEU A N 1
ATOM 1579 C CA . LEU A 1 203 ? 0.525 10.713 -12.616 1.00 95.50 203 LEU A CA 1
ATOM 1580 C C . LEU A 1 203 ? -0.432 10.314 -11.475 1.00 95.50 203 LEU A C 1
ATOM 1582 O O . LEU A 1 203 ? -0.443 10.941 -10.417 1.00 95.50 203 LEU A O 1
ATOM 1586 N N . ASP A 1 204 ? -1.235 9.264 -11.675 1.00 92.25 204 ASP A N 1
ATOM 1587 C CA . ASP A 1 204 ? -2.311 8.830 -10.776 1.00 92.25 204 ASP A CA 1
ATOM 1588 C C . ASP A 1 204 ? -1.849 8.545 -9.340 1.00 92.25 204 ASP A C 1
ATOM 1590 O O . ASP A 1 204 ? -2.641 8.678 -8.407 1.00 92.25 204 ASP A O 1
ATOM 1594 N N . TYR A 1 205 ? -0.574 8.194 -9.127 1.00 96.38 205 TYR A N 1
ATOM 1595 C CA . TYR A 1 205 ? -0.039 8.018 -7.774 1.00 96.38 205 TYR A CA 1
ATOM 1596 C C . TYR A 1 205 ? -0.129 9.297 -6.936 1.00 96.38 205 TYR A C 1
ATOM 1598 O O . TYR A 1 205 ? -0.435 9.182 -5.758 1.00 96.38 205 TYR A O 1
ATOM 1606 N N . GLN A 1 206 ? 0.024 10.489 -7.532 1.00 95.75 206 GLN A N 1
ATOM 1607 C CA . GLN A 1 206 ? -0.143 11.765 -6.810 1.00 95.75 206 GLN A CA 1
ATOM 1608 C C . GLN A 1 206 ? -1.606 12.060 -6.443 1.00 95.75 206 GLN A C 1
ATOM 1610 O O . GLN A 1 206 ? -1.892 12.977 -5.679 1.00 95.75 206 GLN A O 1
ATOM 1615 N N . THR A 1 207 ? -2.559 11.327 -7.030 1.00 93.50 207 THR A N 1
ATOM 1616 C CA . THR A 1 207 ? -3.967 11.375 -6.605 1.00 93.50 207 THR A CA 1
ATOM 1617 C C . THR A 1 207 ? -4.244 10.345 -5.507 1.00 93.50 207 THR A C 1
ATOM 1619 O O . THR A 1 207 ? -5.134 10.554 -4.689 1.00 93.50 207 THR A O 1
ATOM 1622 N N . LEU A 1 208 ? -3.488 9.239 -5.474 1.00 91.88 208 LEU A N 1
ATOM 1623 C CA . LEU A 1 208 ? -3.581 8.216 -4.429 1.00 91.88 208 LEU A CA 1
ATOM 1624 C C . LEU A 1 208 ? -2.976 8.670 -3.096 1.00 91.88 208 LEU A C 1
ATOM 1626 O O . LEU A 1 208 ? -3.498 8.287 -2.047 1.00 91.88 208 LEU A O 1
ATOM 1630 N N . PHE A 1 209 ? -1.872 9.421 -3.131 1.00 91.75 209 PHE A N 1
ATOM 1631 C CA . PHE A 1 209 ? -1.172 9.935 -1.953 1.00 91.75 209 PHE A CA 1
ATOM 1632 C C . PHE A 1 209 ? -0.343 11.186 -2.254 1.00 91.75 209 PHE A C 1
ATOM 1634 O O . PHE A 1 209 ? 0.059 11.372 -3.423 1.00 91.75 209 PHE A O 1
#

Mean predicted aligned error: 3.18 Å

Foldseek 3Di:
DCQVVQVVLCVVVVHDPVVSVCCVPPVLVVLVVLVVVLVVVVFAAEAEFAAAPPPCSVSSLVSSCSSNVVVVAAEAEAEQQLFFAFLVVQVVCCVPFNVVSNDPAFQVRGPLVVLLVQVVCQRPADQADKGFHWGADVVVRGTDDRVPTDIDHDNHRYYYYYGHQQVPAADDPVVQPDDPDPCCVPRVVVSRVVVVRSVSRHPSSVVSD

Organism: NCBI:txid408172

Sequence (209 aa):
MYSQLIRKFIEQEVLPETYAIDAESWFVPLVEHIAARHRKDRSPLVVGITGAQGTGKSTLAKLISALLTKNGFRVTILSIDDFYLSRHARARLAETVHPLLASRGVPGTHDTPLALSTLTALESAGAADQVLLPAFNKAEDDCVIKDYWLKVNGPIDVILLEGWFVGASSMSDTELLNPVNELEQTEDKEGDWRRYVNQQLGLDYQTLF